Protein AF-0000000077548490 (afdb_homodimer)

Radius of gyration: 19.6 Å; Cα contacts (8 Å, |Δi|>4): 592; chains: 2; bounding box: 37×56×45 Å

Structure (mmCIF, N/CA/C/O backbone):
data_AF-0000000077548490-model_v1
#
loop_
_entity.id
_entity.type
_entity.pdbx_description
1 polymer '(pine wood nematode) hypothetical protein'
#
loop_
_atom_site.group_PDB
_atom_site.id
_atom_site.type_symbol
_atom_site.label_atom_id
_atom_site.label_alt_id
_atom_site.label_comp_id
_atom_site.label_asym_id
_atom_site.label_entity_id
_atom_site.label_seq_id
_atom_site.pdbx_PDB_ins_code
_atom_site.Cartn_x
_atom_site.Cartn_y
_atom_site.Cartn_z
_atom_site.occupancy
_atom_site.B_iso_or_equiv
_atom_site.auth_seq_id
_atom_site.auth_comp_id
_atom_site.auth_asym_id
_atom_site.auth_atom_id
_atom_site.pdbx_PDB_model_num
ATOM 1 N N . MET A 1 1 ? -7.473 25.969 15.422 1 80.06 1 MET A N 1
ATOM 2 C CA . MET A 1 1 ? -7.395 25.641 14 1 80.06 1 MET A CA 1
ATOM 3 C C . MET A 1 1 ? -6.75 24.266 13.805 1 80.06 1 MET A C 1
ATOM 5 O O . MET A 1 1 ? -7.379 23.359 13.266 1 80.06 1 MET A O 1
ATOM 9 N N . ALA A 1 2 ? -5.664 24.078 14.57 1 87.69 2 ALA A N 1
ATOM 10 C CA . ALA A 1 2 ? -5.016 22.766 14.555 1 87.69 2 ALA A CA 1
ATOM 11 C C . ALA A 1 2 ? -5.867 21.719 15.258 1 87.69 2 ALA A C 1
ATOM 13 O O . ALA A 1 2 ? -5.789 20.531 14.938 1 87.69 2 ALA A O 1
ATOM 14 N N . GLN A 1 3 ? -6.797 22.203 16.047 1 90.25 3 GLN A N 1
ATOM 15 C CA . GLN A 1 3 ? -7.59 21.297 16.859 1 90.25 3 GLN A CA 1
ATOM 16 C C . GLN A 1 3 ? -8.594 20.516 16.016 1 90.25 3 GLN A C 1
ATOM 18 O O . GLN A 1 3 ? -9.047 19.438 16.391 1 90.25 3 GLN A O 1
ATOM 23 N N . GLN A 1 4 ? -8.992 21.125 14.883 1 92.44 4 GLN A N 1
ATOM 24 C CA . GLN A 1 4 ? -9.945 20.453 14.008 1 92.44 4 GLN A CA 1
ATOM 25 C C . GLN A 1 4 ? -9.367 19.156 13.469 1 92.44 4 GLN A C 1
ATOM 27 O O . GLN A 1 4 ? -10.109 18.281 13.023 1 92.44 4 GLN A O 1
ATOM 32 N N . PHE A 1 5 ? -8.102 19.047 13.516 1 94.5 5 PHE A N 1
ATOM 33 C CA . PHE A 1 5 ? -7.441 17.859 13.008 1 94.5 5 PHE A CA 1
ATOM 34 C C . PHE A 1 5 ? -7.496 16.734 14.039 1 94.5 5 PHE A C 1
ATOM 36 O O . PHE A 1 5 ? -7.336 15.555 13.688 1 94.5 5 PHE A O 1
ATOM 43 N N . VAL A 1 6 ? -7.598 17.062 15.312 1 94.75 6 VAL A N 1
ATOM 44 C CA . VAL A 1 6 ? -7.43 16.109 16.406 1 94.75 6 VAL A CA 1
ATOM 45 C C . VAL A 1 6 ? -8.539 15.062 16.359 1 94.75 6 VAL A C 1
ATOM 47 O O . VAL A 1 6 ? -9.711 15.398 16.203 1 94.75 6 VAL A O 1
ATOM 50 N N . GLY A 1 7 ? -8.156 13.812 16.484 1 93.69 7 GLY A N 1
ATOM 51 C CA . GLY A 1 7 ? -9.102 12.703 16.516 1 93.69 7 GLY A CA 1
ATOM 52 C C . GLY A 1 7 ? -8.68 11.539 15.648 1 93.69 7 GLY A C 1
ATOM 53 O O . GLY A 1 7 ? -7.516 11.43 15.258 1 93.69 7 GLY A O 1
ATOM 54 N N . LYS A 1 8 ? -9.656 10.648 15.523 1 93.38 8 LYS A N 1
ATOM 55 C CA . LYS A 1 8 ? -9.445 9.469 14.688 1 93.38 8 LYS A CA 1
ATOM 56 C C . LYS A 1 8 ? -10.188 9.594 13.359 1 93.38 8 LYS A C 1
ATOM 58 O O . LYS A 1 8 ? -11.32 10.078 13.32 1 93.38 8 LYS A O 1
ATOM 63 N N . TRP A 1 9 ? -9.461 9.242 12.305 1 92.69 9 TRP A N 1
ATOM 64 C CA . TRP A 1 9 ? -9.977 9.398 10.945 1 92.69 9 TRP A CA 1
ATOM 65 C C . TRP A 1 9 ? -9.898 8.078 10.18 1 92.69 9 TRP A C 1
ATOM 67 O O . TRP A 1 9 ? -8.867 7.414 10.188 1 92.69 9 TRP A O 1
ATOM 77 N N . ASN A 1 10 ? -11.008 7.652 9.555 1 85.81 10 ASN A N 1
ATOM 78 C CA . ASN A 1 10 ? -11.055 6.473 8.695 1 85.81 10 ASN A CA 1
ATOM 79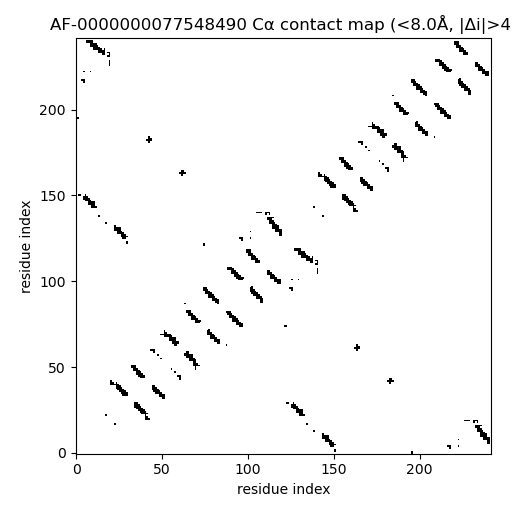 C C . ASN A 1 10 ? -10.945 6.848 7.219 1 85.81 10 ASN A C 1
ATOM 81 O O . ASN A 1 10 ? -11.625 7.762 6.754 1 85.81 10 ASN A O 1
ATOM 85 N N . LEU A 1 11 ? -10.078 6.168 6.551 1 85.06 11 LEU A N 1
ATOM 86 C CA . LEU A 1 11 ? -9.969 6.387 5.113 1 85.06 11 LEU A CA 1
ATOM 87 C C . LEU A 1 11 ? -11.25 5.961 4.395 1 85.06 11 LEU A C 1
ATOM 89 O O . LEU A 1 11 ? -11.727 4.844 4.59 1 85.06 11 LEU A O 1
ATOM 93 N N . ILE A 1 12 ? -11.773 6.848 3.578 1 82.19 12 ILE A N 1
ATOM 94 C CA . ILE A 1 12 ? -13.023 6.488 2.916 1 82.19 12 ILE A CA 1
ATOM 95 C C . ILE A 1 12 ? -12.859 6.59 1.402 1 82.19 12 ILE A C 1
ATOM 97 O O . ILE A 1 12 ? -13.648 6.031 0.644 1 82.19 12 ILE A O 1
ATOM 101 N N . GLU A 1 13 ? -11.914 7.352 0.973 1 80.25 13 GLU A N 1
ATOM 102 C CA . GLU A 1 13 ? -11.648 7.492 -0.455 1 80.25 13 GLU A CA 1
ATOM 103 C C . GLU A 1 13 ? -10.148 7.629 -0.726 1 80.25 13 GLU A C 1
ATOM 105 O O . GLU A 1 13 ? -9.43 8.258 0.049 1 80.25 13 GLU A O 1
ATOM 110 N N . SER A 1 14 ? -9.688 7.004 -1.79 1 80.19 14 SER A N 1
ATOM 111 C CA . SER A 1 14 ? -8.305 7.102 -2.254 1 80.19 14 SER A CA 1
ATOM 112 C C . SER A 1 14 ? -8.234 7.199 -3.773 1 80.19 14 SER A C 1
ATOM 114 O O . SER A 1 14 ? -8.766 6.336 -4.48 1 80.19 14 SER A O 1
ATOM 116 N N . ASP A 1 15 ? -7.684 8.391 -4.211 1 78.31 15 ASP A N 1
ATOM 117 C CA . ASP A 1 15 ? -7.578 8.633 -5.648 1 78.31 15 ASP A CA 1
ATOM 118 C C . ASP A 1 15 ? -6.121 8.633 -6.102 1 78.31 15 ASP A C 1
ATOM 120 O O . ASP A 1 15 ? -5.297 9.367 -5.559 1 78.31 15 ASP A O 1
ATOM 124 N N . ASN A 1 16 ? -5.762 7.773 -7.125 1 76.5 16 ASN A N 1
ATOM 125 C CA . ASN A 1 16 ? -4.48 7.723 -7.816 1 76.5 16 ASN A CA 1
ATOM 126 C C . ASN A 1 16 ? -3.346 7.34 -6.871 1 76.5 16 ASN A C 1
ATOM 128 O O . ASN A 1 16 ? -2.188 7.68 -7.113 1 76.5 16 ASN A O 1
ATOM 132 N N . PHE A 1 17 ? -3.686 6.73 -5.762 1 76.12 17 PHE A N 1
ATOM 133 C CA . PHE A 1 17 ? -2.688 6.387 -4.758 1 76.12 17 PHE A CA 1
ATOM 134 C C . PHE A 1 17 ? -1.76 5.289 -5.266 1 76.12 17 PHE A C 1
ATOM 136 O O . PHE A 1 17 ? -0.557 5.316 -5 1 76.12 17 PHE A O 1
ATOM 143 N N . ASP A 1 18 ? -2.326 4.438 -5.992 1 72.88 18 ASP A N 1
ATOM 144 C CA . ASP A 1 18 ? -1.512 3.357 -6.535 1 72.88 18 ASP A CA 1
ATOM 145 C C . ASP A 1 18 ? -0.404 3.904 -7.434 1 72.88 18 ASP A C 1
ATOM 147 O O . ASP A 1 18 ? 0.738 3.445 -7.367 1 72.88 18 ASP A O 1
ATOM 151 N N . ALA A 1 19 ? -0.8 4.855 -8.289 1 70.69 19 ALA A N 1
ATOM 152 C CA . ALA A 1 19 ? 0.203 5.469 -9.156 1 70.69 19 ALA A CA 1
ATOM 153 C C . ALA A 1 19 ? 1.262 6.203 -8.336 1 70.69 19 ALA A C 1
ATOM 155 O O . ALA A 1 1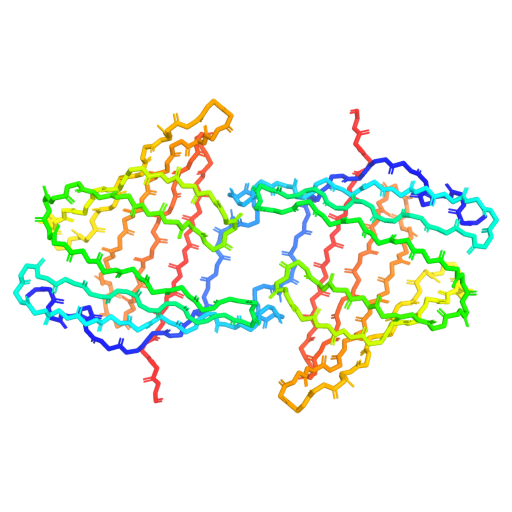9 ? 2.447 6.172 -8.672 1 70.69 19 ALA A O 1
ATOM 156 N N . TYR A 1 20 ? 0.757 6.855 -7.309 1 71.88 20 TYR A N 1
ATOM 157 C CA . TYR A 1 20 ? 1.659 7.574 -6.414 1 71.88 20 TYR A CA 1
ATOM 158 C C . TYR A 1 20 ? 2.66 6.621 -5.773 1 71.88 20 TYR A C 1
ATOM 160 O O . TYR A 1 20 ? 3.836 6.957 -5.617 1 71.88 20 TYR A O 1
ATOM 168 N N . MET A 1 21 ? 2.145 5.516 -5.27 1 68.31 21 MET A N 1
ATOM 169 C CA . MET A 1 21 ? 3.027 4.523 -4.66 1 68.31 21 MET A CA 1
ATOM 170 C C . MET A 1 21 ? 3.83 3.783 -5.723 1 68.31 21 MET A C 1
ATOM 172 O O . MET A 1 21 ? 4.629 2.902 -5.402 1 68.31 21 MET A O 1
ATOM 176 N N . LYS A 1 22 ? 3.924 4.43 -6.977 1 60.22 22 LYS A N 1
ATOM 177 C CA . LYS A 1 22 ? 4.539 3.875 -8.18 1 60.22 22 LYS A CA 1
ATOM 178 C C . LYS A 1 22 ? 4.09 2.436 -8.414 1 60.22 22 LYS A C 1
ATOM 180 O O . LYS A 1 22 ? 3.816 1.702 -7.461 1 60.22 22 LYS A O 1
ATOM 185 N N . GLN A 1 23 ? 3.754 2.256 -9.641 1 58.97 23 GLN A N 1
ATOM 186 C CA . GLN A 1 23 ? 3.223 1.032 -10.234 1 58.97 23 GLN A CA 1
ATOM 187 C C . GLN A 1 23 ? 4.07 -0.177 -9.852 1 58.97 23 GLN A C 1
ATOM 189 O O . GLN A 1 23 ? 5.27 -0.215 -10.141 1 58.97 23 GLN A O 1
ATOM 194 N N . PRO A 1 24 ? 3.42 -0.978 -9 1 70.75 24 PRO A N 1
ATOM 195 C CA . PRO A 1 24 ? 4.199 -2.184 -8.711 1 70.75 24 PRO A CA 1
ATOM 196 C C . PRO A 1 24 ? 4.598 -2.943 -9.977 1 70.75 24 PRO A C 1
ATOM 198 O O . PRO A 1 24 ? 3.854 -2.947 -10.961 1 70.75 24 PRO A O 1
ATOM 201 N N . LEU A 1 25 ? 5.949 -3.125 -10.109 1 80.75 25 LEU A N 1
ATOM 202 C CA . LEU A 1 25 ? 6.406 -4.082 -11.109 1 80.75 25 LEU A CA 1
ATOM 203 C C . LEU A 1 25 ? 6.371 -5.504 -10.555 1 80.75 25 LEU A C 1
ATOM 205 O O . LEU A 1 25 ? 6.832 -5.75 -9.438 1 80.75 25 LEU A O 1
ATOM 209 N N . LEU A 1 26 ? 5.57 -6.418 -11.32 1 88.44 26 LEU A N 1
ATOM 210 C CA . LEU A 1 26 ? 5.531 -7.836 -10.969 1 88.44 26 LEU A CA 1
ATOM 211 C C . LEU A 1 26 ? 6.277 -8.672 -12.008 1 88.44 26 LEU A C 1
ATOM 213 O O . LEU A 1 26 ? 5.977 -8.594 -13.203 1 88.44 26 LEU A O 1
ATOM 217 N N . GLU A 1 27 ? 7.301 -9.289 -11.555 1 92.56 27 GLU A N 1
ATOM 218 C CA . GLU A 1 27 ? 8.016 -10.219 -12.422 1 92.56 27 GLU A CA 1
ATOM 219 C C . GLU A 1 27 ? 7.73 -11.664 -12.039 1 92.56 27 GLU A C 1
ATOM 221 O O . GLU A 1 27 ? 7.836 -12.039 -10.867 1 92.56 27 GLU A O 1
ATOM 226 N N . ILE A 1 28 ? 7.379 -12.5 -13.023 1 94.94 28 ILE A N 1
ATOM 227 C CA . ILE A 1 28 ? 7.043 -13.898 -12.789 1 94.94 28 ILE A CA 1
ATOM 228 C C . ILE A 1 28 ? 7.969 -14.797 -13.609 1 94.94 28 ILE A C 1
ATOM 230 O O . ILE A 1 28 ? 8.188 -14.555 -14.797 1 94.94 28 ILE A O 1
ATOM 234 N N . SER A 1 29 ? 8.516 -15.711 -12.938 1 95.56 29 SER A N 1
ATOM 235 C CA . SER A 1 29 ? 9.266 -16.766 -13.617 1 95.56 29 SER A CA 1
ATOM 236 C C . SER A 1 29 ? 8.766 -18.141 -13.195 1 95.56 29 SER A C 1
ATOM 238 O O . SER A 1 29 ? 8.383 -18.359 -12.047 1 95.56 29 SER A O 1
ATOM 240 N N . VAL A 1 30 ? 8.852 -19.125 -14.195 1 94.56 30 VAL A N 1
ATOM 241 C CA . VAL A 1 30 ? 8.344 -20.469 -13.977 1 94.56 30 VAL A CA 1
ATOM 242 C C . VAL A 1 30 ? 9.352 -21.5 -14.477 1 94.56 30 VAL A C 1
ATOM 244 O O . VAL A 1 30 ? 9.828 -21.406 -15.609 1 94.56 30 VAL A O 1
ATOM 247 N N . GLU A 1 31 ? 9.703 -22.25 -13.594 1 93.94 31 GLU A N 1
ATOM 248 C CA . GLU A 1 31 ? 10.484 -23.453 -13.922 1 93.94 31 GLU A CA 1
ATOM 249 C C . GLU A 1 31 ? 9.789 -24.719 -13.422 1 93.94 31 GLU A C 1
ATOM 251 O O . GLU A 1 31 ? 10.07 -25.188 -12.32 1 93.94 31 GLU A O 1
ATOM 256 N N . GLY A 1 32 ? 9.016 -25.281 -14.391 1 91.62 32 GLY A N 1
ATOM 257 C CA . GLY A 1 32 ? 8.211 -26.422 -13.961 1 91.62 32 GLY A CA 1
ATOM 258 C C . GLY A 1 32 ? 7.238 -26.078 -12.844 1 91.62 32 GLY A C 1
ATOM 259 O O . GLY A 1 32 ? 6.402 -25.188 -13 1 91.62 32 GLY A O 1
ATOM 260 N N . ASP A 1 33 ? 7.41 -26.766 -11.703 1 93.69 33 ASP A N 1
ATOM 261 C CA . ASP A 1 33 ? 6.527 -26.516 -10.562 1 93.69 33 ASP A CA 1
ATOM 262 C C . ASP A 1 33 ? 7.117 -25.453 -9.633 1 93.69 33 ASP A C 1
ATOM 264 O O . ASP A 1 33 ? 6.512 -25.109 -8.617 1 93.69 33 ASP A O 1
ATOM 268 N N . HIS A 1 34 ? 8.219 -25.016 -10.039 1 95.56 34 HIS A N 1
ATOM 269 C CA . HIS A 1 34 ? 8.867 -23.984 -9.234 1 95.56 34 HIS A CA 1
ATOM 270 C C . HIS A 1 34 ? 8.625 -22.594 -9.82 1 95.56 34 HIS A C 1
ATOM 272 O O . HIS A 1 34 ? 8.875 -22.359 -11.008 1 95.56 34 HIS A O 1
ATOM 278 N N . TRP A 1 35 ? 8.023 -21.766 -8.977 1 96.31 35 TRP A N 1
ATOM 279 C CA . TRP A 1 35 ? 7.652 -20.422 -9.414 1 96.31 35 TRP A CA 1
ATOM 280 C C . TRP A 1 35 ? 8.375 -19.359 -8.586 1 96.31 35 TRP A C 1
ATOM 282 O O . TRP A 1 35 ? 8.766 -19.609 -7.445 1 96.31 35 TRP A O 1
ATOM 292 N N . LYS A 1 36 ? 8.57 -18.188 -9.227 1 94.69 36 LYS A N 1
ATOM 293 C CA . LYS A 1 36 ? 9.062 -16.984 -8.547 1 94.69 36 LYS A CA 1
ATOM 294 C C . LYS A 1 36 ? 8.203 -15.773 -8.883 1 94.69 36 LYS A C 1
ATOM 296 O O . LYS A 1 36 ? 7.957 -15.492 -10.055 1 94.69 36 LYS A O 1
ATOM 301 N N . LEU A 1 37 ? 7.676 -15.188 -7.859 1 92.31 37 LEU A N 1
ATOM 302 C CA . LEU A 1 37 ? 6.996 -13.898 -7.977 1 92.31 37 LEU A CA 1
ATOM 303 C C . LEU A 1 37 ? 7.816 -12.789 -7.332 1 92.31 37 LEU A C 1
ATOM 305 O O . LEU A 1 37 ? 8.062 -12.812 -6.125 1 92.31 37 LEU A O 1
ATOM 309 N N . HIS A 1 38 ? 8.234 -11.859 -8.188 1 89.75 38 HIS A N 1
ATOM 310 C CA . HIS A 1 38 ? 9.031 -10.742 -7.703 1 89.75 38 HIS A CA 1
ATOM 311 C C . HIS A 1 38 ? 8.281 -9.422 -7.875 1 89.75 38 HIS A C 1
ATOM 313 O O . HIS A 1 38 ? 8.141 -8.922 -8.992 1 89.75 38 HIS A O 1
ATOM 319 N N . SER A 1 39 ? 7.734 -8.898 -6.719 1 81.88 39 SER A N 1
ATOM 320 C CA . SER A 1 39 ? 7.031 -7.621 -6.754 1 81.88 39 SER A CA 1
ATOM 321 C C . SER A 1 39 ? 7.93 -6.48 -6.289 1 81.88 39 SER A C 1
ATOM 323 O O . SER A 1 39 ? 8.625 -6.602 -5.277 1 81.88 39 SER A O 1
ATOM 325 N N . GLN A 1 40 ? 8.055 -5.598 -7.117 1 74 40 GLN A N 1
ATOM 326 C CA . GLN A 1 40 ? 8.844 -4.414 -6.785 1 74 40 GLN A CA 1
ATOM 327 C C . GLN A 1 40 ? 7.953 -3.18 -6.66 1 74 40 GLN A C 1
ATOM 329 O O . GLN A 1 40 ? 7.164 -2.883 -7.559 1 74 40 GLN A O 1
ATOM 334 N N . SER A 1 41 ? 7.941 -2.693 -5.461 1 65.06 41 SER A N 1
ATOM 335 C CA . SER A 1 41 ? 7.242 -1.432 -5.242 1 65.06 41 SER A CA 1
ATOM 336 C C . SER A 1 41 ? 8.18 -0.371 -4.672 1 65.06 41 SER A C 1
ATOM 338 O O . SER A 1 41 ? 9.359 -0.635 -4.449 1 65.06 41 SER A O 1
ATOM 340 N N . THR A 1 42 ? 7.75 0.891 -4.77 1 57.66 42 THR A N 1
ATOM 341 C CA . THR A 1 42 ? 8.516 1.976 -4.168 1 57.66 42 THR A CA 1
ATOM 342 C C . THR A 1 42 ? 8.867 1.647 -2.719 1 57.66 42 THR A C 1
ATOM 344 O O . THR A 1 42 ? 9.93 2.033 -2.23 1 57.66 42 THR A O 1
ATOM 347 N N . PHE A 1 43 ? 8.148 0.844 -2.133 1 54.47 43 PHE A N 1
ATOM 348 C CA . PHE A 1 43 ? 8.305 0.674 -0.693 1 54.47 43 PHE A CA 1
ATOM 349 C C . PHE A 1 43 ? 9.109 -0.586 -0.385 1 54.47 43 PHE A C 1
ATOM 351 O O . PHE A 1 43 ? 9.867 -0.623 0.583 1 54.47 43 PHE A O 1
ATOM 358 N N . LYS A 1 44 ? 8.734 -1.628 -1.11 1 57.81 44 LYS A N 1
ATOM 359 C CA . LYS A 1 44 ? 9.406 -2.875 -0.749 1 57.81 44 LYS A CA 1
ATOM 360 C C . LYS A 1 44 ? 9.461 -3.832 -1.937 1 57.81 44 LYS A C 1
ATOM 362 O O . LYS A 1 44 ? 8.5 -3.945 -2.697 1 57.81 44 LYS A O 1
ATOM 367 N N . ASN A 1 45 ? 10.664 -4.422 -1.991 1 70.06 45 ASN A N 1
ATOM 368 C CA . ASN A 1 45 ? 10.789 -5.555 -2.906 1 70.06 45 ASN A CA 1
ATOM 369 C C . ASN A 1 45 ? 10.438 -6.871 -2.219 1 70.06 45 ASN A C 1
ATOM 371 O O . ASN A 1 45 ? 10.93 -7.152 -1.124 1 70.06 45 ASN A O 1
ATOM 375 N N . VAL A 1 46 ? 9.422 -7.582 -2.783 1 73.69 46 VAL A N 1
ATOM 376 C CA . VAL A 1 46 ? 9.055 -8.867 -2.197 1 73.69 46 VAL A CA 1
ATOM 377 C C . VAL A 1 46 ? 9.281 -9.984 -3.215 1 73.69 46 VAL A C 1
ATOM 379 O O . VAL A 1 46 ? 8.805 -9.906 -4.348 1 73.69 46 VAL A O 1
ATOM 382 N N . LEU A 1 47 ? 10.195 -10.883 -2.811 1 86.62 47 LEU A N 1
ATOM 383 C CA . LEU A 1 47 ? 10.398 -12.094 -3.604 1 86.62 47 LEU A CA 1
ATOM 384 C C . LEU A 1 47 ? 9.727 -13.289 -2.947 1 86.62 47 LEU A C 1
ATOM 386 O O . LEU A 1 47 ? 10 -13.609 -1.787 1 86.62 47 LEU A O 1
ATOM 390 N N . THR A 1 48 ? 8.719 -13.906 -3.684 1 90.06 48 THR A N 1
ATOM 391 C CA . THR A 1 48 ? 8.078 -15.141 -3.232 1 90.06 48 THR A CA 1
ATOM 392 C C . THR A 1 48 ? 8.43 -16.297 -4.156 1 90.06 48 THR A C 1
ATOM 394 O O . THR A 1 48 ? 8.117 -16.266 -5.348 1 90.06 48 THR A O 1
ATOM 397 N N . GLU A 1 49 ? 9.133 -17.188 -3.566 1 93.19 49 GLU A N 1
ATOM 398 C CA . GLU A 1 49 ? 9.461 -18.406 -4.289 1 93.19 49 GLU A CA 1
ATOM 399 C C . GLU A 1 49 ? 8.734 -19.609 -3.701 1 93.19 49 GLU A C 1
ATOM 401 O O . GLU A 1 49 ? 8.656 -19.766 -2.48 1 93.19 49 GLU A O 1
ATOM 406 N N . PHE A 1 50 ? 8.242 -20.484 -4.648 1 95.5 50 PHE A N 1
ATOM 407 C CA . PHE A 1 50 ? 7.457 -21.594 -4.137 1 95.5 50 PHE A CA 1
ATOM 408 C C . PHE A 1 50 ? 7.352 -22.719 -5.172 1 95.5 50 PHE A C 1
ATOM 410 O O . PHE A 1 50 ? 7.637 -22.5 -6.352 1 95.5 50 PHE A O 1
ATOM 417 N N . ASP A 1 51 ? 6.988 -23.844 -4.633 1 96.19 51 ASP A N 1
ATOM 418 C CA . ASP A 1 51 ? 6.582 -24.969 -5.465 1 96.19 51 ASP A CA 1
ATOM 419 C C . ASP A 1 51 ? 5.07 -25.188 -5.398 1 96.19 51 ASP A C 1
ATOM 421 O O . ASP A 1 51 ? 4.477 -25.141 -4.32 1 96.19 51 ASP A O 1
ATOM 425 N N . LEU A 1 52 ? 4.57 -25.422 -6.594 1 96.38 52 LEU A N 1
ATOM 426 C CA . LEU A 1 52 ? 3.127 -25.641 -6.625 1 96.38 52 LEU A CA 1
ATOM 427 C C . LEU A 1 52 ? 2.738 -26.797 -5.707 1 96.38 52 LEU A C 1
ATOM 429 O O . LEU A 1 52 ? 3.404 -27.828 -5.688 1 96.38 52 LEU A O 1
ATOM 433 N N . GLY A 1 53 ? 1.735 -26.547 -4.926 1 96.5 53 GLY A N 1
ATOM 434 C CA . GLY A 1 53 ? 1.145 -27.594 -4.109 1 96.5 53 GLY A CA 1
ATOM 435 C C . GLY A 1 53 ? 1.846 -27.781 -2.775 1 96.5 53 GLY A C 1
ATOM 436 O O . GLY A 1 53 ? 1.412 -28.578 -1.946 1 96.5 53 GLY A O 1
ATOM 437 N N . LYS A 1 54 ? 2.914 -27.125 -2.545 1 96.56 54 LYS A N 1
ATOM 438 C CA . LYS A 1 54 ? 3.654 -27.25 -1.294 1 96.56 54 LYS A CA 1
ATOM 439 C C . LYS A 1 54 ? 3.432 -26.047 -0.386 1 96.56 54 LYS A C 1
ATOM 441 O O . LYS A 1 54 ? 3.564 -24.906 -0.822 1 96.56 54 LYS A O 1
ATOM 446 N N . GLU A 1 55 ? 3.107 -26.375 0.76 1 96.5 55 GLU A N 1
ATOM 447 C CA . GLU A 1 55 ? 2.934 -25.297 1.741 1 96.5 55 GLU A CA 1
ATOM 448 C C . GLU A 1 55 ? 4.281 -24.75 2.205 1 96.5 55 GLU A C 1
ATOM 450 O O . GLU A 1 55 ? 5.246 -25.516 2.346 1 96.5 55 GLU A O 1
ATOM 455 N N . PHE A 1 56 ? 4.371 -23.453 2.512 1 94.56 56 PHE A N 1
ATOM 456 C CA . PHE A 1 56 ? 5.582 -22.828 3.025 1 94.56 56 PHE A CA 1
ATOM 457 C C . PHE A 1 56 ? 5.242 -21.594 3.852 1 94.56 56 PHE A C 1
ATOM 459 O O . PHE A 1 56 ? 4.125 -21.078 3.783 1 94.56 56 PHE A O 1
ATOM 466 N N . GLU A 1 57 ? 6.188 -21.156 4.582 1 91.5 57 GLU A N 1
ATOM 467 C CA . GLU A 1 57 ? 6.023 -19.938 5.355 1 91.5 57 GLU A CA 1
ATOM 468 C C . GLU A 1 57 ? 6.434 -18.703 4.543 1 91.5 57 GLU A C 1
ATOM 470 O O . GLU A 1 57 ? 7.508 -18.688 3.938 1 91.5 57 GLU A O 1
ATOM 475 N N . GLU A 1 58 ? 5.484 -17.781 4.441 1 88.81 58 GLU A N 1
ATOM 476 C CA . GLU A 1 58 ? 5.707 -16.562 3.68 1 88.81 58 GLU A CA 1
ATOM 477 C C . GLU A 1 58 ? 5.691 -15.336 4.59 1 88.81 58 GLU A C 1
ATOM 479 O O . GLU A 1 58 ? 4.875 -15.25 5.508 1 88.81 58 GLU A O 1
ATOM 484 N N . THR A 1 59 ? 6.637 -14.523 4.34 1 80.25 59 THR A N 1
ATOM 485 C CA . THR A 1 59 ? 6.602 -13.219 4.988 1 80.25 59 THR A CA 1
ATOM 486 C C . THR A 1 59 ? 6.125 -12.141 4.016 1 80.25 59 THR A C 1
ATOM 488 O O . THR A 1 59 ? 6.715 -11.953 2.949 1 80.25 59 THR A O 1
ATOM 491 N N . THR A 1 60 ? 4.977 -11.555 4.328 1 73.38 60 THR A N 1
ATOM 492 C CA . THR A 1 60 ? 4.414 -10.531 3.459 1 73.38 60 THR A CA 1
ATOM 493 C C . THR A 1 60 ? 5.199 -9.227 3.58 1 73.38 60 THR A C 1
ATOM 495 O O . THR A 1 60 ? 6.027 -9.078 4.48 1 73.38 60 THR A O 1
ATOM 498 N N . ALA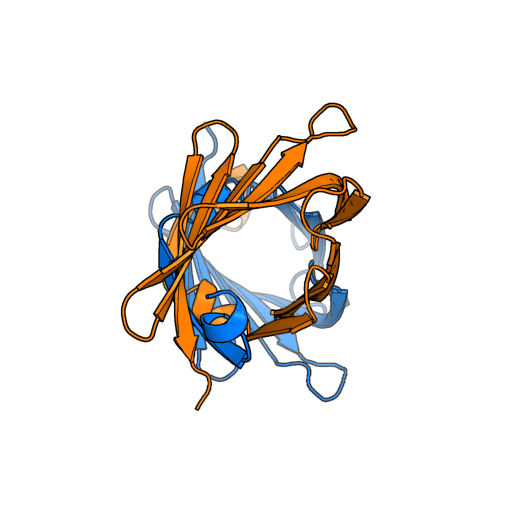 A 1 61 ? 5.012 -8.352 2.592 1 65.81 61 ALA A N 1
ATOM 499 C CA . ALA A 1 61 ? 5.711 -7.074 2.539 1 65.81 61 ALA A CA 1
ATOM 500 C C . ALA A 1 61 ? 5.465 -6.262 3.807 1 65.81 61 ALA A C 1
ATOM 502 O O . ALA A 1 61 ? 6.316 -5.477 4.227 1 65.81 61 ALA A O 1
ATOM 503 N N . ASP A 1 62 ? 4.312 -6.488 4.434 1 61.94 62 ASP A N 1
ATOM 504 C CA . ASP A 1 62 ? 3.949 -5.727 5.625 1 61.94 62 ASP A CA 1
ATOM 505 C C . ASP A 1 62 ? 4.359 -6.465 6.898 1 61.94 62 ASP A C 1
ATOM 507 O O . ASP A 1 62 ? 3.963 -6.082 8 1 61.94 62 ASP A O 1
ATOM 511 N N . GLY A 1 63 ? 5.16 -7.535 6.773 1 67 63 GLY A N 1
ATOM 512 C CA . GLY A 1 63 ? 5.832 -8.164 7.902 1 67 63 GLY A CA 1
ATOM 513 C C . GLY A 1 63 ? 5.051 -9.32 8.492 1 67 63 GLY A C 1
ATOM 514 O O . GLY A 1 63 ? 5.504 -9.969 9.438 1 67 63 GLY A O 1
ATOM 515 N N . ARG A 1 64 ? 3.932 -9.695 7.988 1 71.69 64 ARG A N 1
ATOM 516 C CA . ARG A 1 64 ? 3.189 -10.844 8.484 1 71.69 64 ARG A CA 1
ATOM 517 C C . ARG A 1 64 ? 3.83 -12.148 8.023 1 71.69 64 ARG A C 1
ATOM 519 O O . ARG A 1 64 ? 4.371 -12.227 6.918 1 71.69 64 ARG A O 1
ATOM 526 N N . VAL A 1 65 ? 3.832 -13.047 8.953 1 82.44 65 VAL A N 1
ATOM 527 C CA . VAL A 1 65 ? 4.281 -14.398 8.625 1 82.44 65 VAL A CA 1
ATOM 528 C C . VAL A 1 65 ? 3.076 -15.328 8.523 1 82.44 65 VAL A C 1
ATOM 530 O O . VAL A 1 65 ? 2.322 -15.492 9.484 1 82.44 65 VAL A O 1
ATOM 533 N N . LEU A 1 66 ? 2.887 -15.938 7.352 1 88.19 66 LEU A N 1
ATOM 534 C CA . LEU A 1 66 ? 1.741 -16.797 7.066 1 88.19 66 LEU A CA 1
ATOM 535 C C . LEU A 1 66 ? 2.186 -18.094 6.402 1 88.19 66 LEU A C 1
ATOM 537 O O . LEU A 1 66 ? 3.328 -18.203 5.953 1 88.19 66 LEU A O 1
ATOM 541 N N . LYS A 1 67 ? 1.265 -19.062 6.484 1 93.44 67 LYS A N 1
ATOM 542 C CA . LYS A 1 67 ? 1.438 -20.266 5.676 1 93.44 67 LYS A CA 1
ATOM 543 C C . LYS A 1 67 ? 0.721 -20.141 4.336 1 93.44 67 LYS A C 1
ATOM 545 O O . LYS A 1 67 ? -0.474 -19.828 4.293 1 93.44 67 LYS A O 1
ATOM 550 N N . SER A 1 68 ? 1.467 -20.344 3.297 1 94.75 68 SER A N 1
ATOM 551 C CA . SER A 1 68 ? 0.897 -20.125 1.969 1 94.75 68 SER A CA 1
ATOM 552 C C . SER A 1 68 ? 1.024 -21.391 1.111 1 94.75 68 SER A C 1
ATOM 554 O O . SER A 1 68 ? 1.966 -22.172 1.278 1 94.75 68 SER A O 1
ATOM 556 N N . THR A 1 69 ? 0.063 -21.672 0.327 1 97.19 69 THR A N 1
ATOM 557 C CA . THR A 1 69 ? 0.099 -22.703 -0.707 1 97.19 69 THR A CA 1
ATOM 558 C C . THR A 1 69 ? -0.354 -22.141 -2.049 1 97.19 69 THR A C 1
ATOM 560 O O . THR A 1 69 ? -1.327 -21.391 -2.115 1 97.19 69 THR A O 1
ATOM 563 N N . PHE A 1 70 ? 0.406 -22.5 -3.084 1 96.56 70 PHE A N 1
ATOM 564 C CA . PHE A 1 70 ? 0.033 -22.141 -4.445 1 96.56 70 PHE A CA 1
ATOM 565 C C . PHE A 1 70 ? -0.4 -23.359 -5.234 1 96.56 70 PHE A C 1
ATOM 567 O O . PHE A 1 70 ? 0.251 -24.406 -5.168 1 96.56 70 PHE A O 1
ATOM 574 N N . THR A 1 71 ? -1.404 -23.234 -5.898 1 97.06 71 THR A N 1
ATOM 575 C CA . THR A 1 71 ? -1.841 -24.266 -6.844 1 97.06 71 THR A CA 1
ATOM 576 C C . THR A 1 71 ? -2.164 -23.656 -8.203 1 97.06 71 THR A C 1
ATOM 578 O O . THR A 1 71 ? -2.418 -22.453 -8.297 1 97.06 71 THR A O 1
ATOM 581 N N . PHE A 1 72 ? -2.021 -24.375 -9.258 1 95.44 72 PHE A N 1
ATOM 582 C CA . PHE A 1 72 ? -2.385 -23.969 -10.609 1 95.44 72 PHE A CA 1
ATOM 583 C C . PHE A 1 72 ? -3.529 -24.828 -11.141 1 95.44 72 PHE A C 1
ATOM 585 O O . PHE A 1 72 ? -3.361 -26.016 -11.375 1 95.44 72 PHE A O 1
ATOM 592 N N . GLU A 1 73 ? -4.68 -24.172 -11.18 1 93.81 73 GLU A N 1
ATOM 593 C CA . GLU A 1 73 ? -5.902 -24.859 -11.578 1 93.81 73 GLU A CA 1
ATOM 594 C C . GLU A 1 73 ? -6.676 -24.062 -12.617 1 93.81 73 GLU A C 1
ATOM 596 O O . GLU A 1 73 ? -6.914 -22.859 -12.438 1 93.81 73 GLU A O 1
ATOM 601 N N . ASP A 1 74 ? -7.047 -24.75 -1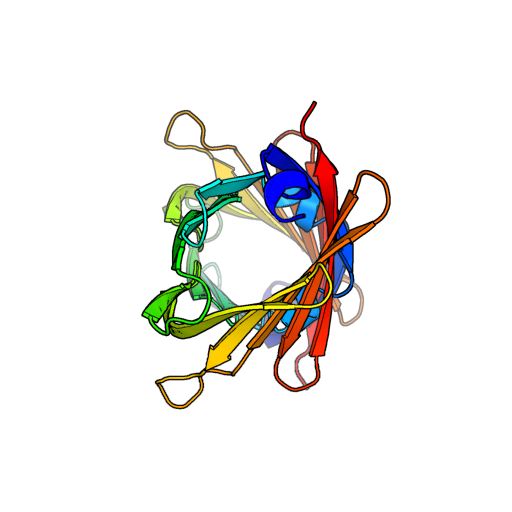3.734 1 94.06 74 ASP A N 1
ATOM 602 C CA . ASP A 1 74 ? -7.883 -24.156 -14.773 1 94.06 74 ASP A CA 1
ATOM 603 C C . ASP A 1 74 ? -7.281 -22.844 -15.281 1 94.06 74 ASP A C 1
ATOM 605 O O . ASP A 1 74 ? -7.988 -21.844 -15.422 1 94.06 74 ASP A O 1
ATOM 609 N N . GLY A 1 75 ? -5.988 -22.844 -15.406 1 93.88 75 GLY A N 1
ATOM 610 C CA . GLY A 1 75 ? -5.297 -21.703 -15.969 1 93.88 75 GLY A CA 1
ATOM 611 C C . GLY A 1 75 ? -5.102 -20.562 -14.977 1 93.88 75 GLY A C 1
ATOM 612 O O . GLY A 1 75 ? -4.75 -19.453 -15.359 1 93.88 75 GLY A O 1
ATOM 613 N N . LYS A 1 76 ? -5.363 -20.891 -13.766 1 96.69 76 LYS A N 1
ATOM 614 C CA . LYS A 1 76 ? -5.25 -19.859 -12.75 1 96.69 76 LYS A CA 1
ATOM 615 C C . LYS A 1 76 ? -4.258 -20.25 -11.664 1 96.69 76 LYS A C 1
ATOM 617 O O . LYS A 1 76 ? -4.223 -21.422 -11.242 1 96.69 76 LYS A O 1
ATOM 622 N N . LEU A 1 77 ? -3.398 -19.344 -11.32 1 97.06 77 LEU A N 1
ATOM 623 C CA . LEU A 1 77 ? -2.551 -19.516 -10.148 1 97.06 77 LEU A CA 1
ATOM 624 C C . LEU A 1 77 ? -3.283 -19.078 -8.883 1 97.06 77 LEU A C 1
ATOM 626 O O . LEU A 1 77 ? -3.631 -17.906 -8.734 1 97.06 77 LEU A O 1
ATOM 630 N N . ILE A 1 78 ? -3.549 -20.047 -7.988 1 97.62 78 ILE A N 1
ATOM 631 C CA . ILE A 1 78 ? -4.312 -19.781 -6.777 1 97.62 78 ILE A CA 1
ATOM 632 C C . ILE A 1 78 ? -3.387 -19.844 -5.562 1 97.62 78 ILE A C 1
ATOM 634 O O . ILE A 1 78 ? -2.633 -20.797 -5.395 1 97.62 78 ILE A O 1
ATOM 638 N N . GLN A 1 79 ? -3.42 -18.812 -4.836 1 96.44 79 GLN A N 1
ATOM 639 C CA . GLN A 1 79 ? -2.672 -18.75 -3.584 1 96.44 79 GLN A CA 1
ATOM 640 C C . GLN A 1 79 ? -3.611 -18.688 -2.383 1 96.44 79 GLN A C 1
ATOM 642 O O . GLN A 1 79 ? -4.527 -17.875 -2.342 1 96.44 79 GLN A O 1
ATOM 647 N N . VAL A 1 80 ? -3.447 -19.562 -1.468 1 95.44 80 VAL A N 1
ATOM 648 C CA . VAL A 1 80 ? -4.172 -19.531 -0.202 1 95.44 80 VAL A CA 1
ATOM 649 C C . VAL A 1 80 ? -3.197 -19.281 0.947 1 95.44 80 VAL A C 1
ATOM 651 O O . VAL A 1 80 ? -2.219 -20.016 1.108 1 95.44 80 VAL A O 1
ATOM 654 N N . GLN A 1 81 ? -3.449 -18.141 1.604 1 93.06 81 GLN A N 1
ATOM 655 C CA . GLN A 1 81 ? -2.66 -17.781 2.775 1 93.06 81 GLN A CA 1
ATOM 656 C C . GLN A 1 81 ? -3.449 -18 4.062 1 93.06 81 GLN A C 1
ATOM 658 O O . GLN A 1 81 ? -4.547 -17.469 4.223 1 93.06 81 GLN A O 1
ATOM 663 N N . LYS A 1 82 ? -2.852 -18.734 4.926 1 92.12 82 LYS A N 1
ATOM 664 C CA . LYS A 1 82 ? -3.504 -19.031 6.195 1 92.12 82 LYS A CA 1
ATOM 665 C C . LYS A 1 82 ? -2.758 -18.375 7.359 1 92.12 82 LYS A C 1
ATOM 667 O O . LYS A 1 82 ? -1.532 -18.469 7.445 1 92.12 82 LYS A O 1
ATOM 672 N N . LYS A 1 83 ? -3.494 -17.766 8.141 1 86.25 83 LYS A N 1
ATOM 673 C CA . LYS A 1 83 ? -2.912 -17.094 9.297 1 86.25 83 LYS A CA 1
ATOM 674 C C . LYS A 1 83 ? -2.27 -18.094 10.25 1 86.25 83 LYS A C 1
ATOM 676 O O . LYS A 1 83 ? -2.766 -19.219 10.414 1 86.25 83 LYS A O 1
ATOM 681 N N . ILE A 1 84 ? -1.161 -17.656 10.812 1 83.62 84 ILE A N 1
ATOM 682 C CA . ILE A 1 84 ? -0.488 -18.438 11.844 1 83.62 84 ILE A CA 1
ATOM 683 C C . ILE A 1 84 ? -0.78 -17.844 13.219 1 83.62 84 ILE A C 1
ATOM 685 O O . ILE A 1 84 ? -0.932 -18.562 14.203 1 83.62 84 ILE A O 1
ATOM 689 N N . LYS A 1 85 ? -0.831 -16.484 13.266 1 80.06 85 LYS A N 1
ATOM 690 C CA . LYS A 1 85 ? -1.066 -15.781 14.523 1 80.06 85 LYS A CA 1
ATOM 691 C C . LYS A 1 85 ? -2.49 -15.234 14.586 1 80.06 85 LYS A C 1
ATOM 693 O O . LYS A 1 85 ? -3.059 -14.836 13.57 1 80.06 85 LYS A O 1
ATOM 698 N N . ASP A 1 86 ? -2.873 -15.125 15.875 1 76.62 86 ASP A N 1
ATOM 699 C CA . ASP A 1 86 ? -4.184 -14.516 16.094 1 76.62 86 ASP A CA 1
ATOM 700 C C . ASP A 1 86 ? -4.203 -13.062 15.625 1 76.62 86 ASP A C 1
ATOM 702 O O . ASP A 1 86 ? -3.227 -12.336 15.82 1 76.62 86 ASP A O 1
ATOM 706 N N . GLY A 1 87 ? -5.227 -12.703 14.961 1 71.94 87 GLY A N 1
ATOM 707 C CA . GLY A 1 87 ? -5.34 -11.328 14.492 1 71.94 87 GLY A CA 1
ATOM 708 C C . GLY A 1 87 ? -5.047 -11.18 13.016 1 71.94 87 GLY A C 1
ATOM 709 O O . GLY A 1 87 ? -5.496 -10.227 12.375 1 71.94 87 GLY A O 1
ATOM 710 N N . ASP A 1 88 ? -4.074 -12.156 12.617 1 74.88 88 ASP A N 1
ATOM 711 C CA . ASP A 1 88 ? -3.863 -12.141 11.172 1 74.88 88 ASP A CA 1
ATOM 712 C C . ASP A 1 88 ? -5.086 -12.68 10.438 1 74.88 88 ASP A C 1
ATOM 714 O O . ASP A 1 88 ? -6 -13.234 11.055 1 74.88 88 ASP A O 1
ATOM 718 N N . LYS A 1 89 ? -5.191 -12.375 9.18 1 79.5 89 LYS A N 1
ATOM 719 C CA . LYS A 1 89 ? -6.34 -12.812 8.391 1 79.5 89 LYS A CA 1
ATOM 720 C C . LYS A 1 89 ? -5.906 -13.703 7.23 1 79.5 89 LYS A C 1
ATOM 722 O O . LYS A 1 89 ? -4.844 -13.484 6.641 1 79.5 89 LYS A O 1
ATOM 727 N N . ASP A 1 90 ? -6.746 -14.594 6.977 1 87.38 90 ASP A N 1
ATOM 728 C CA . ASP A 1 90 ? -6.539 -15.414 5.785 1 87.38 90 ASP A CA 1
ATOM 729 C C . ASP A 1 90 ? -6.766 -14.602 4.512 1 87.38 90 ASP A C 1
ATOM 731 O O . ASP A 1 90 ? -7.559 -13.664 4.504 1 87.38 90 ASP A O 1
ATOM 735 N N . SER A 1 91 ? -6.012 -14.922 3.543 1 90 91 SER A N 1
ATOM 736 C CA . SER A 1 91 ? -6.203 -14.266 2.252 1 90 91 SER A CA 1
ATOM 737 C C . SER A 1 91 ? -6.195 -15.281 1.113 1 90 91 SER A C 1
ATOM 739 O O . SER A 1 91 ? -5.668 -16.391 1.261 1 90 91 SER A O 1
ATOM 741 N N . ARG A 1 92 ? -6.867 -14.961 0.116 1 94.12 92 ARG A N 1
ATOM 742 C CA . ARG A 1 92 ? -6.875 -15.734 -1.121 1 94.12 92 ARG A CA 1
ATOM 743 C C . ARG A 1 92 ? -6.57 -14.844 -2.324 1 94.12 92 ARG A C 1
ATOM 745 O O . ARG A 1 92 ? -7.141 -13.758 -2.461 1 94.12 92 ARG A O 1
ATOM 752 N N . PHE A 1 93 ? -5.652 -15.32 -3.158 1 94.75 93 PHE A N 1
ATOM 753 C CA . PHE A 1 93 ? -5.297 -14.625 -4.391 1 94.75 93 PHE A CA 1
ATOM 754 C C . PHE A 1 93 ? -5.516 -15.523 -5.602 1 94.75 93 PHE A C 1
ATOM 756 O O . PHE A 1 93 ? -5.199 -16.719 -5.562 1 94.75 93 PHE A O 1
ATOM 763 N N . VAL A 1 94 ? -6.082 -15.016 -6.582 1 97.06 94 VAL A N 1
ATOM 764 C CA . VAL A 1 94 ? -6.223 -15.703 -7.859 1 97.06 94 VAL A CA 1
ATOM 765 C C . VAL A 1 94 ? -5.602 -14.859 -8.977 1 97.06 94 VAL A C 1
ATOM 767 O O . VAL A 1 94 ? -5.996 -13.711 -9.18 1 97.06 94 VAL A O 1
ATOM 770 N N . ARG A 1 95 ? -4.664 -15.391 -9.672 1 96.69 95 ARG A N 1
ATOM 771 C CA . ARG A 1 95 ? -4.016 -14.719 -10.797 1 96.69 95 ARG A CA 1
ATOM 772 C C . ARG A 1 95 ? -4.305 -15.445 -12.102 1 96.69 95 ARG A C 1
ATOM 774 O O . ARG A 1 95 ? -4.227 -16.672 -12.172 1 96.69 95 ARG A O 1
ATOM 781 N N . TYR A 1 96 ? -4.637 -14.742 -13.07 1 97.38 96 TYR A N 1
ATOM 782 C CA . TYR A 1 96 ? -4.902 -15.359 -14.367 1 97.38 96 TYR A CA 1
ATOM 783 C C . TYR A 1 96 ? -4.691 -14.359 -15.492 1 97.38 96 TYR A C 1
ATOM 785 O O . TYR A 1 96 ? -4.664 -13.148 -15.266 1 97.38 96 TYR A O 1
ATOM 793 N N . ILE A 1 97 ? -4.523 -14.93 -16.734 1 96.25 97 ILE A N 1
ATOM 794 C CA . ILE A 1 97 ? -4.309 -14.109 -17.922 1 96.25 97 ILE A CA 1
ATOM 795 C C . ILE A 1 97 ? -5.625 -13.945 -18.688 1 96.25 97 ILE A C 1
ATOM 797 O O . ILE A 1 97 ? -6.332 -14.93 -18.922 1 96.25 97 ILE A O 1
ATOM 801 N N . GLU A 1 98 ? -6.008 -12.828 -18.938 1 94.38 98 GLU A N 1
ATOM 802 C CA . GLU A 1 98 ? -7.121 -12.477 -19.812 1 94.38 98 GLU A CA 1
ATOM 803 C C . GLU A 1 98 ? -6.664 -11.562 -20.938 1 94.38 98 GLU A C 1
ATOM 805 O O . GLU A 1 98 ? -6.406 -10.375 -20.719 1 94.38 98 GLU A O 1
ATOM 810 N N . GLY A 1 99 ? -6.66 -12.148 -22.203 1 91.62 99 GLY A N 1
ATOM 811 C CA . GLY A 1 99 ? -6.031 -11.398 -23.281 1 91.62 99 GLY A CA 1
ATOM 812 C C . GLY A 1 99 ? -4.559 -11.141 -23.047 1 91.62 99 GLY A C 1
ATOM 813 O O . GLY A 1 99 ? -3.775 -12.07 -22.875 1 91.62 99 GLY A O 1
ATOM 814 N N . ASP A 1 100 ? -4.125 -9.883 -23 1 92.5 100 ASP A N 1
ATOM 815 C CA . ASP A 1 100 ? -2.721 -9.531 -22.797 1 92.5 100 ASP A CA 1
ATOM 816 C C . ASP A 1 100 ? -2.488 -8.953 -21.406 1 92.5 100 ASP A C 1
ATOM 818 O O . ASP A 1 100 ? -1.484 -8.281 -21.172 1 92.5 100 ASP A O 1
ATOM 822 N N . LYS A 1 101 ? -3.434 -9.273 -20.578 1 95.62 101 LYS A N 1
ATOM 823 C CA . LYS A 1 101 ? -3.34 -8.695 -19.25 1 95.62 101 LYS A CA 1
ATOM 824 C C . LYS A 1 101 ? -3.24 -9.789 -18.188 1 95.62 101 LYS A C 1
ATOM 826 O O . LYS A 1 101 ? -3.783 -10.883 -18.359 1 95.62 101 LYS A O 1
ATOM 831 N N . LEU A 1 102 ? -2.518 -9.477 -17.172 1 96.12 102 LEU A N 1
ATOM 832 C CA . LEU A 1 102 ? -2.525 -10.281 -15.953 1 96.12 102 LEU A CA 1
ATOM 833 C C . LEU A 1 102 ? -3.512 -9.719 -14.938 1 96.12 102 LEU A C 1
ATOM 835 O O . LEU A 1 102 ? -3.441 -8.531 -14.586 1 96.12 102 LEU A O 1
ATOM 839 N N . ILE A 1 103 ? -4.461 -10.555 -14.523 1 96.5 103 ILE A N 1
ATOM 840 C CA . ILE A 1 103 ? -5.453 -10.156 -13.531 1 96.5 103 ILE A CA 1
ATOM 841 C C . ILE A 1 103 ? -5.145 -10.828 -12.195 1 96.5 103 ILE A C 1
ATOM 843 O O . ILE A 1 103 ? -4.809 -12.016 -12.148 1 96.5 103 ILE A O 1
ATOM 847 N N . MET A 1 104 ? -5.234 -10.047 -11.125 1 94.81 104 MET A N 1
ATOM 848 C CA . MET A 1 104 ? -5.105 -10.586 -9.773 1 94.81 104 MET A CA 1
ATOM 849 C C . MET A 1 104 ? -6.316 -10.203 -8.922 1 94.81 104 MET A C 1
ATOM 851 O O . MET A 1 104 ? -6.602 -9.023 -8.734 1 94.81 104 MET A O 1
ATOM 855 N N . GLU A 1 105 ? -7.008 -11.25 -8.477 1 95.44 105 GLU A N 1
ATOM 856 C CA . GLU A 1 105 ? -8.109 -11.039 -7.539 1 95.44 105 GLU A CA 1
ATOM 857 C C . GLU A 1 105 ? -7.707 -11.445 -6.121 1 95.44 105 GLU A C 1
ATOM 859 O O . GLU A 1 105 ? -7.105 -12.5 -5.918 1 95.44 105 GLU A O 1
ATOM 864 N N . MET A 1 106 ? -8.031 -10.555 -5.168 1 92.19 106 MET A N 1
ATOM 865 C CA . MET A 1 106 ? -7.688 -10.773 -3.768 1 92.19 106 MET A CA 1
ATOM 866 C C . MET A 1 106 ? -8.938 -10.766 -2.891 1 92.19 106 MET A C 1
ATOM 868 O O . MET A 1 106 ? -9.883 -10.031 -3.164 1 92.19 106 MET A O 1
ATOM 872 N N . GLU A 1 107 ? -8.906 -11.586 -1.918 1 91.31 107 GLU A N 1
ATOM 873 C CA . GLU A 1 107 ? -10.016 -11.617 -0.975 1 91.31 107 GLU A CA 1
ATOM 874 C C . GLU A 1 107 ? -9.539 -11.922 0.44 1 91.31 107 GLU A C 1
ATOM 876 O O . GLU A 1 107 ? -8.711 -12.82 0.64 1 91.31 107 GLU A O 1
ATOM 881 N N . SER A 1 108 ? -9.953 -11.125 1.354 1 85.75 108 SER A N 1
ATOM 882 C CA . SER A 1 108 ? -9.719 -11.352 2.777 1 85.75 108 SER A CA 1
ATOM 883 C C . SER A 1 108 ? -10.883 -10.836 3.619 1 85.75 108 SER A C 1
ATOM 885 O O . SER A 1 108 ? -11.312 -9.688 3.455 1 85.75 108 SER A O 1
ATOM 887 N N . GLU A 1 109 ? -11.422 -11.688 4.516 1 84.25 109 GLU A N 1
ATOM 888 C CA . GLU A 1 109 ? -12.508 -11.328 5.422 1 84.25 109 GLU A CA 1
ATOM 889 C C . GLU A 1 109 ? -13.672 -10.688 4.664 1 84.25 109 GLU A C 1
ATOM 891 O O . GLU A 1 109 ? -14.219 -9.672 5.102 1 84.25 109 GLU A O 1
ATOM 896 N N . GLY A 1 110 ? -13.969 -11.164 3.523 1 86.69 110 GLY A N 1
ATOM 897 C CA . GLY A 1 110 ? -15.125 -10.727 2.752 1 86.69 110 GLY A CA 1
ATOM 898 C C . GLY A 1 110 ? -14.828 -9.523 1.876 1 86.69 110 GLY A C 1
ATOM 899 O O . GLY A 1 110 ? -15.664 -9.109 1.069 1 86.69 110 GLY A O 1
ATOM 900 N N . VAL A 1 111 ? -13.711 -8.938 2.021 1 82.62 111 VAL A N 1
ATOM 901 C CA . VAL A 1 111 ? -13.336 -7.797 1.197 1 82.62 111 VAL A CA 1
ATOM 902 C C . VAL A 1 111 ? -12.586 -8.273 -0.046 1 82.62 111 VAL A C 1
ATOM 904 O O . VAL A 1 111 ? -11.656 -9.078 0.054 1 82.62 111 VAL A O 1
ATOM 907 N N . LYS A 1 112 ? -13.031 -7.84 -1.137 1 90.44 112 LYS A N 1
ATOM 908 C CA . LYS A 1 112 ? -12.414 -8.25 -2.396 1 90.44 112 LYS A CA 1
ATOM 909 C C . LYS A 1 112 ? -11.75 -7.066 -3.094 1 90.44 112 LYS A C 1
ATOM 911 O O . LYS A 1 112 ? -12.203 -5.93 -2.967 1 90.44 112 LYS A O 1
ATOM 916 N N . ALA A 1 113 ? -10.711 -7.336 -3.748 1 86.38 113 ALA A N 1
ATOM 917 C CA . ALA A 1 113 ? -10.016 -6.34 -4.559 1 86.38 113 ALA A CA 1
ATOM 918 C C . ALA A 1 113 ? -9.492 -6.949 -5.852 1 86.38 113 ALA A C 1
ATOM 920 O O . ALA A 1 113 ? -9.414 -8.172 -5.98 1 86.38 113 ALA A O 1
ATOM 921 N N . LYS A 1 114 ? -9.258 -6.176 -6.828 1 91.19 114 LYS A N 1
ATOM 922 C CA . LYS A 1 114 ? -8.789 -6.637 -8.133 1 91.19 114 LYS A CA 1
ATOM 923 C C . LYS A 1 114 ? -7.707 -5.715 -8.688 1 91.19 114 LYS A C 1
ATOM 925 O O . LYS A 1 114 ? -7.84 -4.488 -8.625 1 91.19 114 LYS A O 1
ATOM 930 N N . ARG A 1 115 ? -6.645 -6.234 -9.117 1 87.38 115 ARG A N 1
ATOM 931 C CA . ARG A 1 115 ? -5.578 -5.512 -9.805 1 87.38 115 ARG A CA 1
ATOM 932 C C . ARG A 1 115 ? -5.371 -6.047 -11.211 1 87.38 115 ARG A C 1
ATOM 934 O O . ARG A 1 115 ? -5.469 -7.254 -11.445 1 87.38 115 ARG A O 1
ATOM 941 N N . VAL A 1 116 ? -5.125 -5.176 -12.188 1 91.69 116 VAL A N 1
ATOM 942 C CA . VAL A 1 116 ? -4.887 -5.523 -13.578 1 91.69 116 VAL A CA 1
ATOM 943 C C . VAL A 1 116 ? -3.5 -5.039 -14.008 1 91.69 116 VAL A C 1
ATOM 945 O O . VAL A 1 116 ? -3.127 -3.896 -13.734 1 91.69 116 VAL A O 1
ATOM 948 N N . TYR A 1 117 ? -2.775 -5.906 -14.617 1 92.25 117 TYR A N 1
ATOM 949 C CA . TYR A 1 117 ? -1.424 -5.609 -15.078 1 92.25 117 TYR A CA 1
ATOM 950 C C . TYR A 1 117 ? -1.316 -5.762 -16.594 1 92.25 117 TYR A C 1
ATOM 952 O O . TYR A 1 117 ? -2.061 -6.535 -17.203 1 92.25 117 TYR A O 1
ATOM 960 N N . GLU A 1 118 ? -0.45 -5.016 -17.125 1 93.31 118 GLU A N 1
ATOM 961 C CA . GLU A 1 118 ? -0.07 -5.195 -18.531 1 93.31 118 GLU A CA 1
ATOM 962 C C . GLU A 1 118 ? 1.415 -5.523 -18.656 1 93.31 118 GLU A C 1
ATOM 964 O O . GLU A 1 118 ? 2.211 -5.176 -17.781 1 93.31 118 GLU A O 1
ATOM 969 N N . ARG A 1 119 ? 1.704 -6.273 -19.703 1 93.12 119 ARG A N 1
ATOM 970 C CA . ARG A 1 119 ? 3.1 -6.641 -19.922 1 93.12 119 ARG A CA 1
ATOM 971 C C . ARG A 1 119 ? 3.99 -5.406 -19.984 1 93.12 119 ARG A C 1
ATOM 973 O O . ARG A 1 119 ? 3.619 -4.395 -20.578 1 93.12 119 ARG A O 1
ATOM 980 N N . ALA A 1 120 ? 5.078 -5.496 -19.219 1 86.44 120 ALA A N 1
ATOM 981 C CA . ALA A 1 120 ? 6.027 -4.387 -19.219 1 86.44 120 ALA A CA 1
ATOM 982 C C . ALA A 1 120 ? 6.738 -4.273 -20.578 1 86.44 120 ALA A C 1
ATOM 984 O O . ALA A 1 120 ? 7.078 -5.285 -21.188 1 86.44 120 ALA A O 1
ATOM 985 N N . GLN A 1 121 ? 6.492 -3.145 -21.312 1 70 121 GLN A N 1
ATOM 986 C CA . GLN A 1 121 ? 7.148 -2.941 -22.594 1 70 121 GLN A CA 1
ATOM 987 C C . GLN A 1 121 ? 8.656 -2.812 -22.422 1 70 121 GLN A C 1
ATOM 989 O O . GLN A 1 121 ? 9.141 -2.383 -21.375 1 70 121 GLN A O 1
ATOM 994 N N . MET B 1 1 ? 0.981 -23.344 -20.312 1 79.69 1 MET B N 1
ATOM 995 C CA . MET B 1 1 ? -0.108 -22.594 -19.672 1 79.69 1 MET B CA 1
ATOM 996 C C . MET B 1 1 ? 0.424 -21.672 -18.594 1 79.69 1 MET B C 1
ATOM 998 O O . MET B 1 1 ? 0.244 -20.453 -18.672 1 79.69 1 MET B O 1
ATOM 1002 N N . ALA B 1 2 ? 1.36 -22.25 -17.828 1 87.62 2 ALA B N 1
ATOM 1003 C CA . ALA B 1 2 ? 2.025 -21.438 -16.812 1 87.62 2 ALA B CA 1
ATOM 1004 C C . ALA B 1 2 ? 2.969 -20.422 -17.453 1 87.62 2 ALA B C 1
ATOM 1006 O O . ALA B 1 2 ? 3.236 -19.359 -16.891 1 87.62 2 ALA B O 1
ATOM 1007 N N . GLN B 1 3 ? 3.305 -20.672 -18.703 1 90.44 3 GLN B N 1
ATOM 1008 C CA . GLN B 1 3 ? 4.297 -19.844 -19.375 1 90.44 3 GLN B CA 1
ATOM 1009 C C . GLN B 1 3 ? 3.719 -18.484 -19.734 1 90.44 3 GLN B C 1
ATOM 1011 O O . GLN B 1 3 ? 4.465 -17.516 -19.906 1 90.44 3 GLN B O 1
ATOM 1016 N N . GLN B 1 4 ? 2.395 -18.438 -19.906 1 92.5 4 GLN B N 1
ATOM 1017 C CA . GLN B 1 4 ? 1.758 -17.156 -20.234 1 92.5 4 GLN B CA 1
ATOM 1018 C C . GLN B 1 4 ? 1.953 -16.141 -19.109 1 92.5 4 GLN B C 1
ATOM 1020 O O . GLN B 1 4 ? 1.824 -14.938 -19.344 1 92.5 4 GLN B O 1
ATOM 1025 N N . PHE B 1 5 ? 2.242 -16.641 -17.984 1 94.56 5 PHE B N 1
ATOM 1026 C CA . PHE B 1 5 ? 2.434 -15.758 -16.828 1 94.56 5 PHE B CA 1
ATOM 1027 C C . PHE B 1 5 ? 3.828 -15.141 -16.844 1 94.56 5 PHE B C 1
ATOM 1029 O O . PHE B 1 5 ? 4.066 -14.117 -16.203 1 94.56 5 PHE B O 1
ATOM 1036 N N . VAL B 1 6 ? 4.793 -15.789 -17.453 1 94.81 6 VAL B N 1
ATOM 1037 C CA . VAL B 1 6 ? 6.207 -15.438 -17.359 1 94.81 6 VAL B CA 1
ATOM 1038 C C . VAL B 1 6 ? 6.445 -14.062 -17.969 1 94.81 6 VAL B C 1
ATOM 1040 O O . VAL B 1 6 ? 5.965 -13.781 -19.078 1 94.81 6 VAL B O 1
ATOM 1043 N N . GLY B 1 7 ? 7.195 -13.242 -17.266 1 93.81 7 GLY B N 1
ATOM 1044 C CA . GLY B 1 7 ? 7.551 -11.914 -17.75 1 93.81 7 GLY B CA 1
ATOM 1045 C C . GLY B 1 7 ? 7.359 -10.828 -16.703 1 93.81 7 GLY B C 1
ATOM 1046 O O . GLY B 1 7 ? 7.246 -11.117 -15.516 1 93.81 7 GLY B O 1
ATOM 1047 N N . LYS B 1 8 ? 7.5 -9.617 -17.234 1 93.38 8 LYS B N 1
ATOM 1048 C CA . LYS B 1 8 ? 7.312 -8.445 -16.375 1 93.38 8 LYS B CA 1
ATOM 1049 C C . LYS B 1 8 ? 5.965 -7.781 -16.641 1 93.38 8 LYS B C 1
ATOM 1051 O O . LYS B 1 8 ? 5.535 -7.672 -17.797 1 93.38 8 LYS B O 1
ATOM 1056 N N . TRP B 1 9 ? 5.309 -7.453 -15.547 1 92.81 9 TRP B N 1
ATOM 1057 C CA . TRP B 1 9 ? 3.959 -6.898 -15.609 1 92.81 9 TRP B CA 1
ATOM 1058 C C . TRP B 1 9 ? 3.877 -5.574 -14.852 1 92.81 9 TRP B C 1
ATOM 1060 O O . TRP B 1 9 ? 4.344 -5.473 -13.719 1 92.81 9 TRP B O 1
ATOM 1070 N N . ASN B 1 10 ? 3.328 -4.527 -15.492 1 85.88 10 ASN B N 1
ATOM 1071 C CA . ASN B 1 10 ? 3.09 -3.234 -14.859 1 85.88 10 ASN B CA 1
ATOM 1072 C C . ASN B 1 10 ? 1.642 -3.096 -14.398 1 85.88 10 ASN B C 1
ATOM 1074 O O . ASN B 1 10 ? 0.714 -3.402 -15.148 1 85.88 10 ASN B O 1
ATOM 1078 N N . LEU B 1 11 ? 1.5 -2.678 -13.188 1 85.19 11 LEU B N 1
ATOM 1079 C CA . LEU B 1 11 ? 0.153 -2.426 -12.688 1 85.19 11 LEU B CA 1
ATOM 1080 C C . LEU B 1 11 ? -0.501 -1.272 -13.438 1 85.19 11 LEU B C 1
ATOM 1082 O O . LEU B 1 11 ? 0.085 -0.195 -13.562 1 85.19 11 LEU B O 1
ATOM 1086 N N . ILE B 1 12 ? -1.702 -1.509 -13.93 1 82.31 12 ILE B N 1
ATOM 1087 C CA . ILE B 1 12 ? -2.334 -0.441 -14.695 1 82.31 12 ILE B CA 1
ATOM 1088 C C . ILE B 1 12 ? -3.688 -0.094 -14.078 1 82.31 12 ILE B C 1
ATOM 1090 O O . ILE B 1 12 ? -4.238 0.978 -14.336 1 82.31 12 ILE B O 1
ATOM 1094 N N . GLU B 1 13 ? -4.254 -0.995 -13.352 1 80.75 13 GLU B N 1
ATOM 1095 C CA . GLU B 1 13 ? -5.531 -0.748 -12.688 1 80.75 13 GLU B CA 1
ATOM 1096 C C . GLU B 1 13 ? -5.578 -1.423 -11.32 1 80.75 13 GLU B C 1
ATOM 1098 O O . GLU B 1 13 ? -5.066 -2.531 -11.148 1 80.75 13 GLU B O 1
ATOM 1103 N N . SER B 1 14 ? -6.152 -0.751 -10.352 1 80.5 14 SER B N 1
ATOM 1104 C CA . SER B 1 14 ? -6.371 -1.281 -9.008 1 80.5 14 SER B CA 1
ATOM 1105 C C . SER B 1 14 ? -7.742 -0.883 -8.477 1 80.5 14 SER B C 1
ATOM 1107 O O . SER B 1 14 ? -8.07 0.303 -8.422 1 80.5 14 SER B O 1
ATOM 1109 N N . ASP B 1 15 ? -8.57 -1.974 -8.227 1 78.88 15 ASP B N 1
ATOM 1110 C CA . ASP B 1 15 ? -9.93 -1.74 -7.738 1 78.88 15 ASP B CA 1
ATOM 1111 C C . ASP B 1 15 ? -10.086 -2.225 -6.301 1 78.88 15 ASP B C 1
ATOM 1113 O O . ASP B 1 15 ? -9.805 -3.387 -5.996 1 78.88 15 ASP B O 1
ATOM 1117 N N . ASN B 1 16 ? -10.531 -1.319 -5.359 1 76.94 16 ASN B N 1
ATOM 1118 C CA . ASN B 1 16 ? -10.906 -1.609 -3.98 1 76.94 16 ASN B CA 1
ATOM 1119 C C . ASN B 1 16 ? -9.719 -2.115 -3.17 1 76.94 16 ASN B C 1
ATOM 1121 O O . ASN B 1 16 ? -9.891 -2.816 -2.172 1 76.94 16 ASN B O 1
ATOM 1125 N N . PHE B 1 17 ? -8.539 -1.841 -3.629 1 76 17 PHE B N 1
ATOM 1126 C CA . PHE B 1 17 ? -7.34 -2.332 -2.965 1 76 17 PHE B CA 1
ATOM 1127 C C . PHE B 1 17 ? -7.148 -1.653 -1.614 1 76 17 PHE B C 1
ATOM 1129 O O . PHE B 1 17 ? -6.727 -2.291 -0.647 1 76 17 PHE B O 1
ATOM 1136 N N . ASP B 1 18 ? -7.508 -0.458 -1.614 1 72.62 18 ASP B N 1
ATOM 1137 C CA . ASP B 1 18 ? -7.375 0.273 -0.358 1 72.62 18 ASP B CA 1
ATOM 1138 C C . ASP B 1 18 ? -8.219 -0.365 0.741 1 72.62 18 ASP B C 1
ATOM 1140 O O . ASP B 1 18 ? -7.766 -0.508 1.878 1 72.62 18 ASP B O 1
ATOM 1144 N N . ALA B 1 19 ? -9.469 -0.689 0.373 1 70.5 19 ALA B N 1
ATOM 1145 C CA . ALA B 1 19 ? -10.336 -1.347 1.348 1 70.5 19 ALA B CA 1
ATOM 1146 C C . ALA B 1 19 ? -9.758 -2.693 1.772 1 70.5 19 ALA B C 1
ATOM 1148 O O . ALA B 1 19 ? -9.844 -3.072 2.943 1 70.5 19 ALA B O 1
ATOM 1149 N N . TYR B 1 20 ? -9.227 -3.383 0.763 1 72.69 20 TYR B N 1
ATOM 1150 C CA . TYR B 1 20 ? -8.602 -4.672 1.031 1 72.69 20 TYR B CA 1
ATOM 1151 C C . TYR B 1 20 ? -7.445 -4.523 2.012 1 72.69 20 TYR B C 1
ATOM 1153 O O . TYR B 1 20 ? -7.258 -5.363 2.893 1 72.69 20 TYR B O 1
ATOM 1161 N N . MET B 1 21 ? -6.594 -3.564 1.779 1 68.31 21 MET B N 1
ATOM 1162 C CA . MET B 1 21 ? -5.469 -3.316 2.676 1 68.31 21 MET B CA 1
ATOM 1163 C C . MET B 1 21 ? -5.938 -2.664 3.973 1 68.31 21 MET B C 1
ATOM 1165 O O . MET B 1 21 ? -5.133 -2.408 4.871 1 68.31 21 MET B O 1
ATOM 1169 N N . LYS B 1 22 ? -7.285 -2.875 4.281 1 60.47 22 LYS B N 1
ATOM 1170 C CA . LYS B 1 22 ? -7.973 -2.268 5.418 1 60.47 22 LYS B CA 1
ATOM 1171 C C . LYS B 1 22 ? -7.621 -0.79 5.547 1 60.47 22 LYS B C 1
ATOM 1173 O O . LYS B 1 22 ? -6.508 -0.379 5.203 1 60.47 22 LYS B O 1
ATOM 1178 N N . GLN B 1 23 ? -8.695 -0.057 5.641 1 58.34 23 GLN B N 1
ATOM 1179 C CA . GLN B 1 23 ? -8.75 1.395 5.773 1 58.34 23 GLN B CA 1
ATOM 1180 C C . GLN B 1 23 ? -7.777 1.888 6.84 1 58.34 23 GLN B C 1
ATOM 1182 O O . GLN B 1 23 ? -7.852 1.47 7.996 1 58.34 23 GLN B O 1
ATOM 1187 N N . PRO B 1 24 ? -6.746 2.598 6.301 1 70.31 24 PRO B N 1
ATOM 1188 C CA . PRO B 1 24 ? -5.855 3.139 7.332 1 70.31 24 PRO B CA 1
ATOM 1189 C C . PRO B 1 24 ? -6.594 3.992 8.359 1 70.31 24 PRO B C 1
ATOM 1191 O O . PRO B 1 24 ? -7.582 4.648 8.031 1 70.31 24 PRO B O 1
ATOM 1194 N N . LEU B 1 25 ? -6.441 3.58 9.633 1 80.5 25 LEU B N 1
ATOM 1195 C CA . LEU B 1 25 ? -6.832 4.5 10.695 1 80.5 25 LEU B CA 1
ATOM 1196 C C . LEU B 1 25 ? -5.727 5.516 10.969 1 80.5 25 LEU B C 1
ATOM 1198 O O . LEU B 1 25 ? -4.559 5.148 11.102 1 80.5 25 LEU B O 1
ATOM 1202 N N . LEU B 1 26 ? -6.125 6.879 10.805 1 88.5 26 LEU B N 1
ATOM 1203 C CA . LEU B 1 26 ? -5.207 7.957 11.141 1 88.5 26 LEU B CA 1
ATOM 1204 C C . LEU B 1 26 ? -5.637 8.664 12.422 1 88.5 26 LEU B C 1
ATOM 1206 O O . LEU B 1 26 ? -6.77 9.141 12.523 1 88.5 26 LEU B O 1
ATOM 1210 N N . GLU B 1 27 ? -4.809 8.578 13.367 1 92.62 27 GLU B N 1
ATOM 1211 C CA . GLU B 1 27 ? -5.051 9.312 14.594 1 92.62 27 GLU B CA 1
ATOM 1212 C C . GLU B 1 27 ? -4.129 10.523 14.703 1 92.62 27 GLU B C 1
ATOM 1214 O O . GLU B 1 27 ? -2.914 10.406 14.539 1 92.62 27 GLU B O 1
ATOM 1219 N N . ILE B 1 28 ? -4.688 11.695 15.008 1 95 28 ILE B N 1
ATOM 1220 C CA . ILE B 1 28 ? -3.924 12.93 15.109 1 95 28 ILE B CA 1
ATOM 1221 C C . ILE B 1 28 ? -4.102 13.539 16.5 1 95 28 ILE B C 1
ATOM 1223 O O . ILE B 1 28 ? -5.223 13.625 17 1 95 28 ILE B O 1
ATOM 1227 N N . SER B 1 29 ? -3.027 13.852 17.078 1 95.62 29 SER B N 1
ATOM 1228 C CA . SER B 1 29 ? -3.037 14.625 18.312 1 95.62 29 SER B CA 1
ATOM 1229 C C . SER B 1 29 ? -2.146 15.85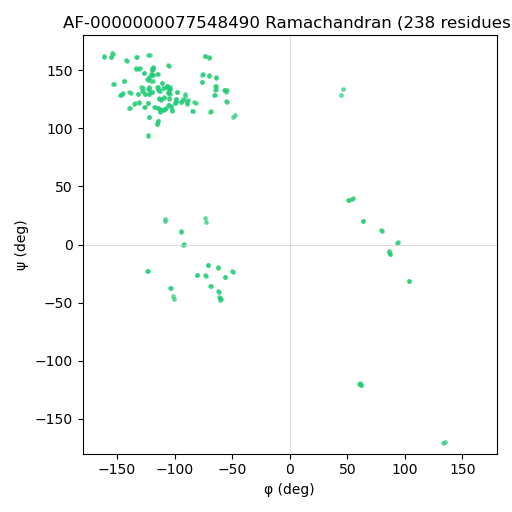2 18.203 1 95.62 29 SER B C 1
ATOM 1231 O O . SER B 1 29 ? -1.098 15.812 17.547 1 95.62 29 SER B O 1
ATOM 1233 N N . VAL B 1 30 ? -2.582 16.953 18.922 1 94.62 30 VAL B N 1
ATOM 1234 C CA . VAL B 1 30 ? -1.881 18.234 18.844 1 94.62 30 VAL B CA 1
ATOM 1235 C C . VAL B 1 30 ? -1.703 18.812 20.25 1 94.62 30 VAL B C 1
ATOM 1237 O O . VAL B 1 30 ? -2.668 18.906 21.016 1 94.62 30 VAL B O 1
ATOM 1240 N N . GLU B 1 31 ? -0.536 19 20.531 1 94 31 GLU B N 1
ATOM 1241 C CA . GLU B 1 31 ? -0.172 19.75 21.734 1 94 31 GLU B CA 1
ATOM 1242 C C . GLU B 1 31 ? 0.708 20.938 21.391 1 94 31 GLU B C 1
ATOM 1244 O O . GLU B 1 31 ? 1.937 20.844 21.422 1 94 31 GLU B O 1
ATOM 1249 N N . GLY B 1 32 ? -0.01 22.078 21.203 1 91.5 32 GLY B N 1
ATOM 1250 C CA . GLY B 1 32 ? 0.732 23.234 20.75 1 91.5 32 GLY B CA 1
ATOM 1251 C C . GLY B 1 32 ? 1.403 23.016 19.406 1 91.5 32 GLY B C 1
ATOM 1252 O O . GLY B 1 32 ? 0.738 22.703 18.406 1 91.5 32 GLY B O 1
ATOM 1253 N N . ASP B 1 33 ? 2.738 23.125 19.406 1 93.56 33 ASP B N 1
ATOM 1254 C CA . ASP B 1 33 ? 3.486 22.938 18.172 1 93.56 33 ASP B CA 1
ATOM 1255 C C . ASP B 1 33 ? 3.941 21.484 18.016 1 93.56 33 ASP B C 1
ATOM 1257 O O . ASP B 1 33 ? 4.594 21.125 17.031 1 93.56 33 ASP B O 1
ATOM 1261 N N . HIS B 1 34 ? 3.572 20.766 18.984 1 95.62 34 HIS B N 1
ATOM 1262 C CA . HIS B 1 34 ? 3.938 19.359 18.938 1 95.62 34 HIS B CA 1
ATOM 1263 C C . HIS B 1 34 ? 2.773 18.5 18.453 1 95.62 34 HIS B C 1
ATOM 1265 O O . HIS B 1 34 ? 1.669 18.578 18.984 1 95.62 34 HIS B O 1
ATOM 1271 N N . TRP B 1 35 ? 3.062 17.797 17.359 1 96.44 35 TRP B N 1
ATOM 1272 C CA . TRP B 1 35 ? 2.029 16.984 16.719 1 96.44 35 TRP B CA 1
ATOM 1273 C C . TRP B 1 35 ? 2.41 15.508 16.719 1 96.44 35 TRP B C 1
ATOM 1275 O O . TRP B 1 35 ? 3.594 15.164 16.781 1 96.44 35 TRP B O 1
ATOM 1285 N N . LYS B 1 36 ? 1.366 14.664 16.719 1 94.75 36 LYS B N 1
ATOM 1286 C CA . LYS B 1 36 ? 1.524 13.227 16.531 1 94.75 36 LYS B CA 1
ATOM 1287 C C . LYS B 1 36 ? 0.554 12.703 15.469 1 94.75 36 LYS B C 1
ATOM 1289 O O . LYS B 1 36 ? -0.649 12.961 15.547 1 94.75 36 LYS B O 1
ATOM 1294 N N . LEU B 1 37 ? 1.105 12.102 14.461 1 92.38 37 LEU B N 1
ATOM 1295 C CA . LEU B 1 37 ? 0.328 11.367 13.469 1 92.38 37 LEU B CA 1
ATOM 1296 C C . LEU B 1 37 ? 0.546 9.867 13.602 1 92.38 37 LEU B C 1
ATOM 1298 O O . LEU B 1 37 ? 1.668 9.375 13.445 1 92.38 37 LEU B O 1
ATOM 1302 N N . HIS B 1 38 ? -0.533 9.188 13.938 1 89.69 38 HIS B N 1
ATOM 1303 C CA . HIS B 1 38 ? -0.465 7.742 14.102 1 89.69 38 HIS B CA 1
ATOM 1304 C C . HIS B 1 38 ? -1.315 7.031 13.055 1 89.69 38 HIS B C 1
ATOM 1306 O O . HIS B 1 38 ? -2.545 7.047 13.133 1 89.69 38 HIS B O 1
ATOM 1312 N N . SER B 1 39 ? -0.623 6.457 12.016 1 82.06 39 SER B N 1
ATOM 1313 C CA . SER B 1 39 ? -1.326 5.715 10.977 1 82.06 39 SER B CA 1
ATOM 1314 C C . SER B 1 39 ? -1.267 4.211 11.234 1 82.06 39 SER B C 1
ATOM 1316 O O . SER B 1 39 ? -0.204 3.674 11.547 1 82.06 39 SER B O 1
ATOM 1318 N N . GLN B 1 40 ? -2.381 3.693 11.305 1 74.06 40 GLN B N 1
ATOM 1319 C CA . GLN B 1 40 ? -2.477 2.248 11.5 1 74.06 40 GLN B CA 1
ATOM 1320 C C . GLN B 1 40 ? -3.055 1.569 10.258 1 74.06 40 GLN B C 1
ATOM 1322 O O . GLN B 1 40 ? -4.109 1.97 9.758 1 74.06 40 GLN B O 1
ATOM 1327 N N . SER B 1 41 ? -2.209 0.75 9.688 1 65.25 41 SER B N 1
ATOM 1328 C CA . SER B 1 41 ? -2.686 -0.062 8.57 1 65.25 41 SER B CA 1
ATOM 1329 C C . SER B 1 41 ? -2.479 -1.548 8.844 1 65.25 41 SER B C 1
ATOM 1331 O O . SER B 1 41 ? -1.969 -1.927 9.898 1 65.25 41 SER B O 1
ATOM 1333 N N . THR B 1 42 ? -3.184 -2.367 8.062 1 57.31 42 THR B N 1
ATOM 1334 C CA . THR B 1 42 ? -2.98 -3.809 8.164 1 57.31 42 THR B CA 1
ATOM 1335 C C . THR B 1 42 ? -1.494 -4.148 8.086 1 57.31 42 THR B C 1
ATOM 1337 O O . THR B 1 42 ? -1.041 -5.105 8.719 1 57.31 42 THR B O 1
ATOM 1340 N N . PHE B 1 43 ? -0.75 -3.359 7.551 1 54.41 43 PHE B N 1
ATOM 1341 C CA . PHE B 1 43 ? 0.63 -3.734 7.266 1 54.41 43 PHE B CA 1
ATOM 1342 C C . PHE B 1 43 ? 1.576 -3.164 8.312 1 54.41 43 PHE B C 1
ATOM 1344 O O . PHE B 1 43 ? 2.547 -3.816 8.703 1 54.41 43 PHE B O 1
ATOM 1351 N N . LYS B 1 44 ? 1.354 -1.875 8.578 1 58.38 44 LYS B N 1
ATOM 1352 C CA . LYS B 1 44 ? 2.318 -1.265 9.484 1 58.38 44 LYS B CA 1
ATOM 1353 C C . LYS B 1 44 ? 1.689 -0.107 10.258 1 58.38 44 LYS B C 1
ATOM 1355 O O . LYS B 1 44 ? 0.918 0.673 9.695 1 58.38 44 LYS B O 1
ATOM 1360 N N . ASN B 1 45 ? 2.082 -0.146 11.539 1 70.44 45 ASN B N 1
ATOM 1361 C CA . ASN B 1 45 ? 1.784 1.04 12.336 1 70.44 45 ASN B CA 1
ATOM 1362 C C . ASN B 1 45 ? 2.91 2.066 12.258 1 70.44 45 ASN B C 1
ATOM 1364 O O . ASN B 1 45 ? 4.082 1.724 12.445 1 70.44 45 ASN B O 1
ATOM 1368 N N . VAL B 1 46 ? 2.555 3.303 11.773 1 74.06 46 VAL B N 1
ATOM 1369 C CA . VAL B 1 46 ? 3.576 4.344 11.695 1 74.06 46 VAL B CA 1
ATOM 1370 C C . VAL B 1 46 ? 3.199 5.508 12.609 1 74.06 46 VAL B C 1
ATOM 1372 O O . VAL B 1 46 ? 2.086 6.031 12.523 1 74.06 46 VAL B O 1
ATOM 1375 N N . LEU B 1 47 ? 4.102 5.719 13.594 1 86.69 47 LEU B N 1
ATOM 1376 C CA . LEU B 1 47 ? 3.955 6.902 14.43 1 86.69 47 LEU B CA 1
ATOM 1377 C C . LEU B 1 47 ? 4.953 7.98 14.023 1 86.69 47 LEU B C 1
ATOM 1379 O O . LEU B 1 47 ? 6.16 7.738 14 1 86.69 47 LEU B O 1
ATOM 1383 N N . THR B 1 48 ? 4.41 9.18 13.586 1 90.12 48 THR B N 1
ATOM 1384 C CA . THR B 1 48 ? 5.242 10.336 13.289 1 90.12 48 THR B CA 1
ATOM 1385 C C . THR B 1 48 ? 4.996 11.461 14.289 1 90.12 48 THR B C 1
ATOM 1387 O O . THR B 1 48 ? 3.875 11.961 14.406 1 90.12 48 THR B O 1
ATOM 1390 N N . GLU B 1 49 ? 6.02 11.703 15.008 1 93.31 49 GLU B N 1
ATOM 1391 C CA . GLU B 1 49 ? 5.973 12.812 15.953 1 93.31 49 GLU B CA 1
ATOM 1392 C C . GLU B 1 49 ? 6.898 13.945 15.516 1 93.31 49 GLU B C 1
ATOM 1394 O O . GLU B 1 49 ? 8.031 13.703 15.086 1 93.31 49 GLU B O 1
ATOM 1399 N N . PHE B 1 50 ? 6.367 15.203 15.688 1 95.56 50 PHE B N 1
ATOM 1400 C CA . PHE B 1 50 ? 7.176 16.312 15.195 1 95.56 50 PHE B CA 1
ATOM 1401 C C . PHE B 1 50 ? 6.73 17.625 15.82 1 95.56 50 PHE B C 1
ATOM 1403 O O . PHE B 1 50 ? 5.641 17.719 16.391 1 95.56 50 PHE B O 1
ATOM 1410 N N . ASP B 1 51 ? 7.641 18.562 15.719 1 96.25 51 ASP B N 1
ATOM 1411 C CA . ASP B 1 51 ? 7.332 19.969 16.016 1 96.25 51 ASP B CA 1
ATOM 1412 C C . ASP B 1 51 ? 7.234 20.781 14.727 1 96.25 51 ASP B C 1
ATOM 1414 O O . ASP B 1 51 ? 8.07 20.641 13.828 1 96.25 51 ASP B O 1
ATOM 1418 N N . LEU B 1 52 ? 6.191 21.578 14.75 1 96.44 52 LEU B N 1
ATOM 1419 C CA . LEU B 1 52 ? 6.027 22.406 13.562 1 96.44 52 LEU B CA 1
ATOM 1420 C C . LEU B 1 52 ? 7.281 23.234 13.305 1 96.44 52 LEU B C 1
ATOM 1422 O O . LEU B 1 52 ? 7.863 23.812 14.234 1 96.44 52 LEU B O 1
ATOM 1426 N N . GLY B 1 53 ? 7.707 23.219 12.086 1 96.5 53 GLY B N 1
ATOM 1427 C CA . GLY B 1 53 ? 8.797 24.078 11.648 1 96.5 53 GLY B CA 1
ATOM 1428 C C . GLY B 1 53 ? 10.164 23.484 11.891 1 96.5 53 GLY B C 1
ATOM 1429 O O . GLY B 1 53 ? 11.18 24.062 11.508 1 96.5 53 GLY B O 1
ATOM 1430 N N . LYS B 1 54 ? 10.266 22.375 12.531 1 96.56 54 LYS B N 1
ATOM 1431 C CA . LYS B 1 54 ? 11.547 21.75 12.812 1 96.56 54 LYS B CA 1
ATOM 1432 C C . LYS B 1 54 ? 11.781 20.547 11.906 1 96.56 54 LYS B C 1
ATOM 1434 O O . LYS B 1 54 ? 10.914 19.672 11.781 1 96.56 54 LYS B O 1
ATOM 1439 N N . GLU B 1 55 ? 12.891 20.578 11.359 1 96.62 55 GLU B N 1
ATOM 1440 C CA . GLU B 1 55 ? 13.258 19.438 10.516 1 96.62 55 GLU B CA 1
ATOM 1441 C C . GLU B 1 55 ? 13.648 18.234 11.367 1 96.62 55 GLU B C 1
ATOM 1443 O O . GLU B 1 55 ? 14.258 18.375 12.43 1 96.62 55 GLU B O 1
ATOM 1448 N N . PHE B 1 56 ? 13.352 17 10.914 1 94.69 56 PHE B N 1
ATOM 1449 C CA . PHE B 1 56 ? 13.727 15.766 11.594 1 94.69 56 PHE B CA 1
ATOM 1450 C C . PHE B 1 56 ? 13.852 14.617 10.609 1 94.69 56 PHE B C 1
ATOM 1452 O O . PHE B 1 56 ? 13.383 14.703 9.477 1 94.69 56 PHE B O 1
ATOM 1459 N N . GLU B 1 57 ? 14.469 13.594 11.047 1 91.62 57 GLU B N 1
ATOM 1460 C CA . GLU B 1 57 ? 14.586 12.391 10.234 1 91.62 57 GLU B CA 1
ATOM 1461 C C . GLU B 1 57 ? 13.391 11.453 10.461 1 91.62 57 GLU B C 1
ATOM 1463 O O . GLU B 1 57 ? 13.031 11.172 11.602 1 91.62 57 GLU B O 1
ATOM 1468 N N . GLU B 1 58 ? 12.758 11.141 9.328 1 88.75 58 GLU B N 1
ATOM 1469 C CA . GLU B 1 58 ? 11.578 10.266 9.367 1 88.75 58 GLU B CA 1
ATOM 1470 C C . GLU B 1 58 ? 11.844 8.953 8.633 1 88.75 58 GLU B C 1
ATOM 1472 O O . GLU B 1 58 ? 12.477 8.945 7.578 1 88.75 58 GLU B O 1
ATOM 1477 N N . THR B 1 59 ? 11.422 7.938 9.266 1 80.44 59 THR B N 1
ATOM 1478 C CA . THR B 1 59 ? 11.414 6.652 8.586 1 80.44 59 THR B CA 1
ATOM 1479 C C . THR B 1 59 ? 10 6.289 8.125 1 80.44 59 THR B C 1
ATOM 1481 O O . THR B 1 59 ? 9.07 6.23 8.93 1 80.44 59 THR B O 1
ATOM 1484 N N . THR B 1 60 ? 9.828 6.215 6.809 1 73.81 60 THR B N 1
ATOM 1485 C CA . THR B 1 60 ? 8.508 5.898 6.258 1 73.81 60 THR B CA 1
ATOM 1486 C C . THR B 1 60 ? 8.18 4.426 6.461 1 73.81 60 THR B C 1
ATOM 1488 O O . THR B 1 60 ? 9.047 3.633 6.828 1 73.81 60 THR B O 1
ATOM 1491 N N . ALA B 1 61 ? 6.895 4.129 6.336 1 66.19 61 ALA B N 1
ATOM 1492 C CA . ALA B 1 61 ? 6.398 2.77 6.531 1 66.19 61 ALA B CA 1
ATOM 1493 C C . ALA B 1 61 ? 7.117 1.787 5.609 1 66.19 61 ALA B C 1
ATOM 1495 O O . ALA B 1 61 ? 7.281 0.614 5.953 1 66.19 61 ALA B O 1
ATOM 1496 N N . ASP B 1 62 ? 7.586 2.277 4.461 1 62.31 62 ASP B N 1
ATOM 1497 C CA . ASP B 1 62 ? 8.234 1.412 3.486 1 62.31 62 ASP B CA 1
ATOM 1498 C C . ASP B 1 62 ? 9.75 1.42 3.672 1 62.31 62 ASP B C 1
ATOM 1500 O O . ASP B 1 62 ? 10.492 0.923 2.82 1 62.31 62 ASP B O 1
ATOM 1504 N N . GLY B 1 63 ? 10.25 1.983 4.797 1 67.25 63 GLY B N 1
ATOM 1505 C CA . GLY B 1 63 ? 11.633 1.825 5.219 1 67.25 63 GLY B CA 1
ATOM 1506 C C . GLY B 1 63 ? 12.539 2.939 4.73 1 67.25 63 GLY B C 1
ATOM 1507 O O . GLY B 1 63 ? 13.734 2.947 5.023 1 67.25 63 GLY B O 1
ATOM 1508 N N . ARG B 1 64 ? 12.07 3.922 4.039 1 73.06 64 ARG B N 1
ATOM 1509 C CA . ARG B 1 64 ? 12.898 5.047 3.611 1 73.06 64 ARG B CA 1
ATOM 1510 C C . ARG B 1 64 ? 13.172 6 4.77 1 73.06 64 ARG B C 1
ATOM 1512 O O . ARG B 1 64 ? 12.312 6.191 5.633 1 73.06 64 ARG B O 1
ATOM 1519 N N . VAL B 1 65 ? 14.383 6.445 4.766 1 82.69 65 VAL B N 1
ATOM 1520 C CA . VAL B 1 65 ? 14.758 7.477 5.727 1 82.69 65 VAL B CA 1
ATOM 1521 C C . VAL B 1 65 ? 14.883 8.82 5.02 1 82.69 65 VAL B C 1
ATOM 1523 O O . VAL B 1 65 ? 15.68 8.977 4.09 1 82.69 65 VAL B O 1
ATOM 1526 N N . LEU B 1 66 ? 14.078 9.797 5.441 1 88.38 66 LEU B N 1
ATOM 1527 C CA . LEU B 1 66 ? 14.016 11.109 4.816 1 88.38 66 LEU B CA 1
ATOM 1528 C C . LEU B 1 66 ? 14.078 12.219 5.867 1 88.38 66 LEU B C 1
ATOM 1530 O O . LEU B 1 66 ? 13.922 11.953 7.062 1 88.38 66 LEU B O 1
ATOM 1534 N N . LYS B 1 67 ? 14.422 13.406 5.355 1 93.38 67 LYS B N 1
ATOM 1535 C CA . LYS B 1 67 ? 14.273 14.602 6.184 1 93.38 67 LYS B CA 1
ATOM 1536 C C . LYS B 1 67 ? 12.914 15.258 5.949 1 93.38 67 LYS B C 1
ATOM 1538 O O . LYS B 1 67 ? 12.547 15.555 4.812 1 93.38 67 LYS B O 1
ATOM 1543 N N . SER B 1 68 ? 12.195 15.43 7.031 1 94.81 68 SER B N 1
ATOM 1544 C CA . SER B 1 68 ? 10.836 15.945 6.898 1 94.81 68 SER B CA 1
ATOM 1545 C C . SER B 1 68 ? 10.656 17.219 7.715 1 94.81 68 SER B C 1
ATOM 1547 O O . SER B 1 68 ? 11.297 17.406 8.75 1 94.81 68 SER B O 1
ATOM 1549 N N . THR B 1 69 ? 9.945 18.156 7.227 1 97.25 69 THR B N 1
ATOM 1550 C CA . THR B 1 69 ? 9.484 19.344 7.945 1 97.25 69 THR B CA 1
ATOM 1551 C C . THR B 1 69 ? 7.977 19.516 7.801 1 97.25 69 THR B C 1
ATOM 1553 O O . THR B 1 69 ? 7.43 19.328 6.711 1 97.25 69 THR B O 1
ATOM 1556 N N . PHE B 1 70 ? 7.34 19.812 8.93 1 96.62 70 PHE B N 1
ATOM 1557 C CA . PHE B 1 70 ? 5.918 20.125 8.93 1 96.62 70 PHE B CA 1
ATOM 1558 C C . PHE B 1 70 ? 5.691 21.609 9.227 1 96.62 70 PHE B C 1
ATOM 1560 O O . PHE B 1 70 ? 6.316 22.156 10.133 1 96.62 70 PHE B O 1
ATOM 1567 N N . THR B 1 71 ? 4.895 22.172 8.508 1 97.06 71 THR B N 1
ATOM 1568 C CA . THR B 1 71 ? 4.441 23.531 8.789 1 97.06 71 THR B CA 1
ATOM 1569 C C . THR B 1 71 ? 2.916 23.609 8.742 1 97.06 71 THR B C 1
ATOM 1571 O O . THR B 1 71 ? 2.262 22.75 8.141 1 97.06 71 THR B O 1
ATOM 1574 N N . PHE B 1 72 ? 2.305 24.5 9.469 1 95.5 72 PHE B N 1
ATOM 1575 C CA . PHE B 1 72 ? 0.873 24.766 9.461 1 95.5 72 PHE B CA 1
ATOM 1576 C C . PHE B 1 72 ? 0.591 26.172 8.914 1 95.5 72 PHE B C 1
ATOM 1578 O O . PHE B 1 72 ? 0.942 27.172 9.539 1 95.5 72 PHE B O 1
ATOM 1585 N N . GLU B 1 73 ? 0.084 26.141 7.684 1 93.81 73 GLU B N 1
ATOM 1586 C CA . GLU B 1 73 ? -0.166 27.391 6.969 1 93.81 73 GLU B CA 1
ATOM 1587 C C . GLU B 1 73 ? -1.567 27.406 6.367 1 93.81 73 GLU B C 1
ATOM 1589 O O . GLU B 1 73 ? -1.973 26.453 5.695 1 93.81 73 GLU B O 1
ATOM 1594 N N . ASP B 1 74 ? -2.332 28.516 6.641 1 94 74 ASP B N 1
ATOM 1595 C CA . ASP B 1 74 ? -3.648 28.734 6.047 1 94 74 ASP B CA 1
ATOM 1596 C C . ASP B 1 74 ? -4.57 27.531 6.305 1 94 74 ASP B C 1
ATOM 1598 O O . ASP B 1 74 ? -5.238 27.062 5.387 1 94 74 ASP B O 1
ATOM 1602 N N . GLY B 1 75 ? -4.473 27 7.492 1 93.88 75 GLY B N 1
ATOM 1603 C CA . GLY B 1 75 ? -5.359 25.922 7.902 1 93.88 75 GLY B CA 1
ATOM 1604 C C . GLY B 1 75 ? -4.938 24.578 7.359 1 93.88 75 GLY B C 1
ATOM 1605 O O . GLY B 1 75 ? -5.707 23.609 7.414 1 93.88 75 GLY B O 1
ATOM 1606 N N . LYS B 1 76 ? -3.752 24.562 6.848 1 96.69 76 LYS B N 1
ATOM 1607 C CA . LYS B 1 76 ? -3.281 23.312 6.254 1 96.69 76 LYS B CA 1
ATOM 1608 C C . LYS B 1 76 ? -1.983 22.859 6.906 1 96.69 76 LYS B C 1
ATOM 1610 O O . LYS B 1 76 ? -1.101 23.672 7.191 1 96.69 76 LYS B O 1
ATOM 1615 N N . LEU B 1 77 ? -1.935 21.594 7.234 1 97.12 77 LEU B N 1
ATOM 1616 C CA . LEU B 1 77 ? -0.683 20.969 7.648 1 97.12 77 LEU B CA 1
ATOM 1617 C C . LEU B 1 77 ? 0.121 20.516 6.438 1 97.12 77 LEU B C 1
ATOM 1619 O O . LEU B 1 77 ? -0.322 19.641 5.688 1 97.12 77 LEU B O 1
ATOM 1623 N N . ILE B 1 78 ? 1.284 21.141 6.242 1 97.62 78 ILE B N 1
ATOM 1624 C CA . ILE B 1 78 ? 2.113 20.859 5.078 1 97.62 78 ILE B CA 1
ATOM 1625 C C . ILE B 1 78 ? 3.363 20.094 5.512 1 97.62 78 ILE B C 1
ATOM 1627 O O . ILE B 1 78 ? 4.059 20.5 6.445 1 97.62 78 ILE B O 1
ATOM 1631 N N . GLN B 1 79 ? 3.564 19.016 4.891 1 96.44 79 GLN B N 1
ATOM 1632 C CA . GLN B 1 79 ? 4.762 18.203 5.109 1 96.44 79 GLN B CA 1
ATOM 1633 C C . GLN B 1 79 ? 5.645 18.172 3.865 1 96.44 79 GLN B C 1
ATOM 1635 O O . GLN B 1 79 ? 5.168 17.891 2.766 1 96.44 79 GLN B O 1
ATOM 1640 N N . VAL B 1 80 ? 6.859 18.531 4.02 1 95.56 80 VAL B N 1
ATOM 1641 C CA . VAL B 1 80 ? 7.848 18.406 2.955 1 95.56 80 VAL B CA 1
ATOM 1642 C C . VAL B 1 80 ? 8.914 17.391 3.35 1 95.56 80 VAL B C 1
ATOM 1644 O O . VAL B 1 80 ? 9.531 17.516 4.406 1 95.56 80 VAL B O 1
ATOM 1647 N N . GLN B 1 81 ? 8.945 16.344 2.52 1 93.06 81 GLN B N 1
ATOM 1648 C CA . GLN B 1 81 ? 9.945 15.289 2.701 1 93.06 81 GLN B CA 1
ATOM 1649 C C . GLN B 1 81 ? 11.047 15.398 1.654 1 93.06 81 GLN B C 1
ATOM 1651 O O . GLN B 1 81 ? 10.773 15.375 0.452 1 93.06 81 GLN B O 1
ATOM 1656 N N . LYS B 1 82 ? 12.234 15.461 2.154 1 92.12 82 LYS B N 1
ATOM 1657 C CA . LYS B 1 82 ? 13.375 15.578 1.254 1 92.12 82 LYS B CA 1
ATOM 1658 C C . LYS B 1 82 ? 14.242 14.32 1.308 1 92.12 82 LYS B C 1
ATOM 1660 O O . LYS B 1 82 ? 14.562 13.82 2.391 1 92.12 82 LYS B O 1
ATOM 1665 N N . LYS B 1 83 ? 14.547 13.867 0.187 1 86.56 83 LYS B N 1
ATOM 1666 C CA . LYS B 1 83 ? 15.367 12.664 0.089 1 86.56 83 LYS B CA 1
ATOM 1667 C C . LYS B 1 83 ? 16.75 12.906 0.679 1 86.56 83 LYS B C 1
ATOM 1669 O O . LYS B 1 83 ? 17.312 14 0.57 1 86.56 83 LYS B O 1
ATOM 1674 N N . ILE B 1 84 ? 17.25 11.859 1.307 1 83.88 84 ILE B N 1
ATOM 1675 C CA . ILE B 1 84 ? 18.609 11.867 1.824 1 83.88 84 ILE B CA 1
ATOM 1676 C C . ILE B 1 84 ? 19.516 11.039 0.91 1 83.88 84 ILE B C 1
ATOM 1678 O O . ILE B 1 84 ? 20.672 11.391 0.699 1 83.88 84 ILE B O 1
ATOM 1682 N N . LYS B 1 85 ? 18.953 9.938 0.395 1 80.69 85 LYS B N 1
ATOM 1683 C CA . LYS B 1 85 ? 19.719 9.047 -0.467 1 80.69 85 LYS B CA 1
ATOM 1684 C C . LYS B 1 85 ? 19.297 9.195 -1.927 1 80.69 85 LYS B C 1
ATOM 1686 O O . LYS B 1 85 ? 18.141 9.453 -2.223 1 80.69 85 LYS B O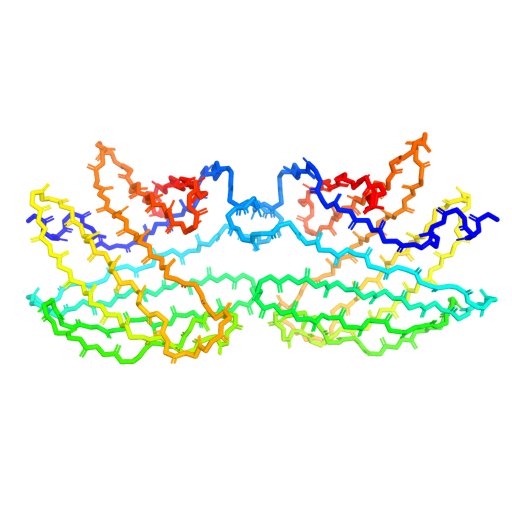 1
ATOM 1691 N N . ASP B 1 86 ? 20.312 8.828 -2.734 1 76.94 86 ASP B N 1
ATOM 1692 C CA . ASP B 1 86 ? 20.016 8.828 -4.164 1 76.94 86 ASP B CA 1
ATOM 1693 C C . ASP B 1 86 ? 18.969 7.777 -4.512 1 76.94 86 ASP B C 1
ATOM 1695 O O . ASP B 1 86 ? 18.984 6.676 -3.955 1 76.94 86 ASP B O 1
ATOM 1699 N N . GLY B 1 87 ? 18.062 8.141 -5.316 1 72.19 87 GLY B N 1
ATOM 1700 C CA . GLY B 1 87 ? 17.031 7.203 -5.719 1 72.19 87 GLY B CA 1
ATOM 1701 C C . GLY B 1 87 ? 15.703 7.445 -5.02 1 72.19 87 GLY B C 1
ATOM 1702 O O . GLY B 1 87 ? 14.648 7.055 -5.527 1 72.19 87 GLY B O 1
ATOM 1703 N N . ASP B 1 88 ? 15.938 7.969 -3.703 1 74.94 88 ASP B N 1
ATOM 1704 C CA . ASP B 1 88 ? 14.695 8.344 -3.043 1 74.94 88 ASP B CA 1
ATOM 1705 C C . ASP B 1 88 ? 14.078 9.578 -3.697 1 74.94 88 ASP B C 1
ATOM 1707 O O . ASP B 1 88 ? 14.719 10.234 -4.523 1 74.94 88 ASP B O 1
ATOM 1711 N N . LYS B 1 89 ? 12.836 9.789 -3.49 1 79.88 89 LYS B N 1
ATOM 1712 C CA . LYS B 1 89 ? 12.133 10.922 -4.094 1 79.88 89 LYS B CA 1
ATOM 1713 C C . LYS B 1 89 ? 11.578 11.859 -3.025 1 79.88 89 LYS B C 1
ATOM 1715 O O . LYS B 1 89 ? 11.141 11.406 -1.966 1 79.88 89 LYS B O 1
ATOM 1720 N N . ASP B 1 90 ? 11.602 13.055 -3.385 1 87.44 90 ASP B N 1
ATOM 1721 C CA . ASP B 1 90 ? 10.945 14.039 -2.531 1 87.44 90 ASP B CA 1
ATOM 1722 C C . ASP B 1 90 ? 9.422 13.883 -2.58 1 87.44 90 ASP B C 1
ATOM 1724 O O . ASP B 1 90 ? 8.875 13.453 -3.596 1 87.44 90 ASP B O 1
ATOM 1728 N N . SER B 1 91 ? 8.836 14.133 -1.488 1 90 91 SER B N 1
ATOM 1729 C CA . SER B 1 91 ? 7.375 14.102 -1.447 1 90 91 SER B CA 1
ATOM 1730 C C . SER B 1 91 ? 6.816 15.32 -0.727 1 90 91 SER B C 1
ATOM 1732 O O . SER B 1 91 ? 7.516 15.961 0.061 1 90 91 SER B O 1
ATOM 1734 N N . ARG B 1 92 ? 5.676 15.68 -1.098 1 94 92 ARG B N 1
ATOM 1735 C CA . ARG B 1 92 ? 4.922 16.734 -0.435 1 94 92 ARG B CA 1
ATOM 1736 C C . ARG B 1 92 ? 3.52 16.266 -0.068 1 94 92 ARG B C 1
ATOM 1738 O O . ARG B 1 92 ? 2.83 15.656 -0.887 1 94 92 ARG B O 1
ATOM 1745 N N . PHE B 1 93 ? 3.141 16.531 1.187 1 94.75 93 PHE B N 1
ATOM 1746 C CA . PHE B 1 93 ? 1.805 16.203 1.672 1 94.75 93 PHE B CA 1
ATOM 1747 C C . PHE B 1 93 ? 1.093 17.453 2.18 1 94.75 93 PHE B C 1
ATOM 1749 O O . PHE B 1 93 ? 1.702 18.297 2.846 1 94.75 93 PHE B O 1
ATOM 1756 N N . VAL B 1 94 ? -0.091 17.609 1.847 1 97.06 94 VAL B N 1
ATOM 1757 C CA . VAL B 1 94 ? -0.942 18.672 2.375 1 97.06 94 VAL B CA 1
ATOM 1758 C C . VAL B 1 94 ? -2.191 18.062 3.008 1 97.06 94 VAL B C 1
ATOM 1760 O O . VAL B 1 94 ? -2.947 17.344 2.344 1 97.06 94 VAL B O 1
ATOM 1763 N N . ARG B 1 95 ? -2.432 18.312 4.242 1 96.75 95 ARG B N 1
ATOM 1764 C CA . ARG B 1 95 ? -3.611 17.844 4.961 1 96.75 95 ARG B CA 1
ATOM 1765 C C . ARG B 1 95 ? -4.496 19.016 5.383 1 96.75 95 ARG B C 1
ATOM 1767 O O . ARG B 1 95 ? -4.004 20.016 5.891 1 96.75 95 ARG B O 1
ATOM 1774 N N . TYR B 1 96 ? -5.715 18.906 5.176 1 97.38 96 TYR B N 1
ATOM 1775 C CA . TYR B 1 96 ? -6.637 19.969 5.578 1 97.38 96 TYR B CA 1
ATOM 1776 C C . TYR B 1 96 ? -8.039 19.406 5.801 1 97.38 96 TYR B C 1
ATOM 1778 O O . TYR B 1 96 ? -8.359 18.312 5.34 1 97.38 96 TYR B O 1
ATOM 1786 N N . ILE B 1 97 ? -8.859 20.219 6.555 1 96.19 97 ILE B N 1
ATOM 1787 C CA . ILE B 1 97 ? -10.234 19.844 6.867 1 96.19 97 ILE B CA 1
ATOM 1788 C C . ILE B 1 97 ? -11.195 20.547 5.906 1 96.19 97 ILE B C 1
ATOM 1790 O O . ILE B 1 97 ? -11.094 21.75 5.688 1 96.19 97 ILE B O 1
ATOM 1794 N N . GLU B 1 98 ? -11.969 19.859 5.273 1 94.38 98 GLU B N 1
ATOM 1795 C CA . GLU B 1 98 ? -13.086 20.344 4.465 1 94.38 98 GLU B CA 1
ATOM 1796 C C . GLU B 1 98 ? -14.414 19.75 4.934 1 94.38 98 GLU B C 1
ATOM 1798 O O . GLU B 1 98 ? -14.688 18.562 4.691 1 94.38 98 GLU B O 1
ATOM 1803 N N . GLY B 1 99 ? -15.273 20.656 5.562 1 91.75 99 GLY B N 1
ATOM 1804 C CA . GLY B 1 99 ? -16.453 20.109 6.223 1 91.75 99 GLY B CA 1
ATOM 1805 C C . GLY B 1 99 ? -16.109 19.156 7.352 1 91.75 99 GLY B C 1
ATOM 1806 O O . GLY B 1 99 ? -15.414 19.531 8.297 1 91.75 99 GLY B O 1
ATOM 1807 N N . ASP B 1 100 ? -16.547 17.891 7.293 1 92.62 100 ASP B N 1
ATOM 1808 C CA . ASP B 1 100 ? -16.281 16.922 8.352 1 92.62 100 ASP B CA 1
ATOM 1809 C C . ASP B 1 100 ? -15.273 15.875 7.895 1 92.62 100 ASP B C 1
ATOM 1811 O O . ASP B 1 100 ? -15.188 14.789 8.477 1 92.62 100 ASP B O 1
ATOM 1815 N N . LYS B 1 101 ? -14.547 16.297 6.898 1 95.69 101 LYS B N 1
ATOM 1816 C CA . LYS B 1 101 ? -13.602 15.328 6.34 1 95.69 101 LYS B CA 1
ATOM 1817 C C . LYS B 1 101 ? -12.172 15.844 6.445 1 95.69 101 LYS B C 1
ATOM 1819 O O . LYS B 1 101 ? -11.93 17.047 6.391 1 95.69 101 LYS B O 1
ATOM 1824 N N . LEU B 1 102 ? -11.281 14.938 6.641 1 96.12 102 LEU B N 1
ATOM 1825 C CA . LEU B 1 102 ? -9.859 15.203 6.496 1 96.12 102 LEU B CA 1
ATOM 1826 C C . LEU B 1 102 ? -9.375 14.836 5.098 1 96.12 102 LEU B C 1
ATOM 1828 O O . LEU B 1 102 ? -9.57 13.703 4.648 1 96.12 102 LEU B O 1
ATOM 1832 N N . ILE B 1 103 ? -8.805 15.812 4.406 1 96.5 103 ILE B N 1
ATOM 1833 C CA . ILE B 1 103 ? -8.266 15.594 3.068 1 96.5 103 ILE B CA 1
ATOM 1834 C C . ILE B 1 103 ? -6.738 15.578 3.125 1 96.5 103 ILE B C 1
ATOM 1836 O O . ILE B 1 103 ? -6.125 16.406 3.805 1 96.5 103 ILE B O 1
ATOM 1840 N N . MET B 1 104 ? -6.133 14.609 2.406 1 94.69 104 MET B N 1
ATOM 1841 C CA . MET B 1 104 ? -4.684 14.555 2.248 1 94.69 104 MET B CA 1
ATOM 1842 C C . MET B 1 104 ? -4.297 14.492 0.774 1 94.69 104 MET B C 1
ATOM 1844 O O . MET B 1 104 ? -4.699 13.57 0.061 1 94.69 104 MET B O 1
ATOM 1848 N N . GLU B 1 105 ? -3.568 15.516 0.382 1 95.5 105 GLU B N 1
ATOM 1849 C CA . GLU B 1 105 ? -3.008 15.516 -0.966 1 95.5 105 GLU B CA 1
ATOM 1850 C C . GLU B 1 105 ? -1.515 15.203 -0.942 1 95.5 105 GLU B C 1
ATOM 1852 O O . GLU B 1 105 ? -0.773 15.75 -0.125 1 95.5 105 GLU B O 1
ATOM 1857 N N . MET B 1 106 ? -1.116 14.289 -1.854 1 92 106 MET B N 1
ATOM 1858 C CA . MET B 1 106 ? 0.273 13.844 -1.937 1 92 106 MET B CA 1
ATOM 1859 C C . MET B 1 106 ? 0.84 14.094 -3.33 1 92 106 MET B C 1
ATOM 1861 O O . MET B 1 106 ? 0.121 13.992 -4.324 1 92 106 MET B O 1
ATOM 1865 N N . GLU B 1 107 ? 2.064 14.445 -3.346 1 91.19 107 GLU B N 1
ATOM 1866 C CA . GLU B 1 107 ? 2.73 14.648 -4.629 1 91.19 107 GLU B CA 1
ATOM 1867 C C . GLU B 1 107 ? 4.191 14.211 -4.566 1 91.19 107 GLU B C 1
ATOM 1869 O O . GLU B 1 107 ? 4.895 14.516 -3.602 1 91.19 107 GLU B O 1
ATOM 1874 N N . SER B 1 108 ? 4.574 13.438 -5.52 1 85.88 108 SER B N 1
ATOM 1875 C CA . SER B 1 108 ? 5.969 13.047 -5.707 1 85.88 108 SER B CA 1
ATOM 1876 C C . SER B 1 108 ? 6.293 12.852 -7.184 1 85.88 108 SER B C 1
ATOM 1878 O O . SER B 1 108 ? 5.57 12.148 -7.895 1 85.88 108 SER B O 1
ATOM 1880 N N . GLU B 1 109 ? 7.383 13.5 -7.668 1 84.31 109 GLU B N 1
ATOM 1881 C CA . GLU B 1 109 ? 7.844 13.375 -9.047 1 84.31 109 GLU B CA 1
ATOM 1882 C C . GLU B 1 109 ? 6.707 13.625 -10.031 1 84.31 109 GLU B C 1
ATOM 1884 O O . GLU B 1 109 ? 6.555 12.891 -11.008 1 84.31 109 GLU B O 1
ATOM 1889 N N . GLY B 1 110 ? 5.855 14.539 -9.758 1 86.75 110 GLY B N 1
ATOM 1890 C CA . GLY B 1 110 ? 4.793 14.945 -10.664 1 86.75 110 GLY B CA 1
ATOM 1891 C C . GLY B 1 110 ? 3.537 14.102 -10.523 1 86.75 110 GLY B C 1
ATOM 1892 O O . GLY B 1 110 ? 2.512 14.406 -11.133 1 86.75 110 GLY B O 1
ATOM 1893 N N . VAL B 1 111 ? 3.6 13.07 -9.781 1 82.88 111 VAL B N 1
ATOM 1894 C CA . VAL B 1 111 ? 2.428 12.234 -9.57 1 82.88 111 VAL B CA 1
ATOM 1895 C C . VAL B 1 111 ? 1.663 12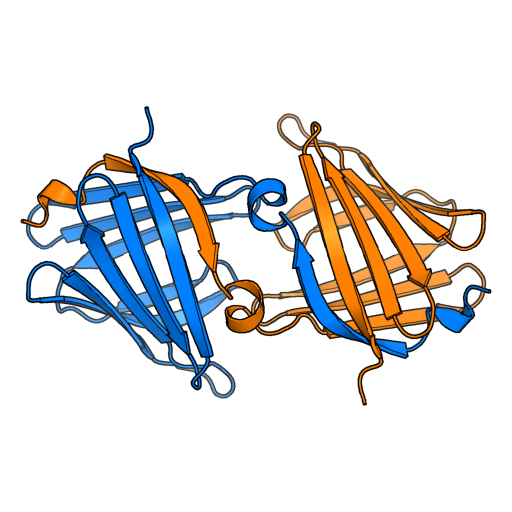.711 -8.336 1 82.88 111 VAL B C 1
ATOM 1897 O O . VAL B 1 111 ? 2.256 12.93 -7.277 1 82.88 111 VAL B O 1
ATOM 1900 N N . LYS B 1 112 ? 0.432 12.898 -8.508 1 90.25 112 LYS B N 1
ATOM 1901 C CA . LYS B 1 112 ? -0.401 13.383 -7.41 1 90.25 112 LYS B CA 1
ATOM 1902 C C . LYS B 1 112 ? -1.43 12.336 -6.996 1 90.25 112 LYS B C 1
ATOM 1904 O O . LYS B 1 112 ? -1.893 11.547 -7.824 1 90.25 112 LYS B O 1
ATOM 1909 N N . ALA B 1 113 ? -1.718 12.328 -5.777 1 86.38 113 ALA B N 1
ATOM 1910 C CA . ALA B 1 113 ? -2.758 11.453 -5.234 1 86.38 113 ALA B CA 1
ATOM 1911 C C . ALA B 1 113 ? -3.545 12.164 -4.137 1 86.38 113 ALA B C 1
ATOM 1913 O O . ALA B 1 113 ? -3.105 13.188 -3.607 1 86.38 113 ALA B O 1
ATOM 1914 N N . LYS B 1 114 ? -4.711 11.703 -3.869 1 91.06 114 LYS B N 1
ATOM 1915 C CA . LYS B 1 114 ? -5.582 12.312 -2.867 1 91.06 114 LYS B CA 1
ATOM 1916 C C . LYS B 1 114 ? -6.297 11.25 -2.041 1 91.06 114 LYS B C 1
ATOM 1918 O O . LYS B 1 114 ? -6.797 10.266 -2.588 1 91.06 114 LYS B O 1
ATOM 1923 N N . ARG B 1 115 ? -6.277 11.383 -0.784 1 87.19 115 ARG B N 1
ATOM 1924 C CA . ARG B 1 115 ? -7.023 10.531 0.142 1 87.19 115 ARG B CA 1
ATOM 1925 C C . ARG B 1 115 ? -8 11.359 0.972 1 87.19 115 ARG B C 1
ATOM 1927 O O . ARG B 1 115 ? -7.691 12.484 1.367 1 87.19 115 ARG B O 1
ATOM 1934 N N . VAL B 1 116 ? -9.203 10.844 1.219 1 91.69 116 VAL B N 1
ATOM 1935 C CA . VAL B 1 116 ? -10.242 11.492 2.01 1 91.69 116 VAL B CA 1
ATOM 1936 C C . VAL B 1 116 ? -10.602 10.617 3.209 1 91.69 116 VAL B C 1
ATOM 1938 O O . VAL B 1 116 ? -10.805 9.406 3.064 1 91.69 116 VAL B O 1
ATOM 1941 N N . TYR B 1 117 ? -10.641 11.219 4.348 1 92.12 117 TYR B N 1
ATOM 1942 C CA . TYR B 1 117 ? -10.953 10.531 5.59 1 92.12 117 TYR B CA 1
ATOM 1943 C C . TYR B 1 117 ? -12.211 11.109 6.234 1 92.12 117 TYR B C 1
ATOM 1945 O O . TYR B 1 117 ? -12.523 12.281 6.047 1 92.12 117 TYR B O 1
ATOM 1953 N N . GLU B 1 118 ? -12.867 10.289 6.922 1 93.31 118 GLU B N 1
ATOM 1954 C CA . GLU B 1 118 ? -13.961 10.734 7.781 1 93.31 118 GLU B CA 1
ATOM 1955 C C . GLU B 1 118 ? -13.68 10.391 9.242 1 93.31 118 GLU B C 1
ATOM 1957 O O . GLU B 1 118 ? -12.93 9.461 9.539 1 93.31 118 GLU B O 1
ATOM 1962 N N . ARG B 1 119 ? -14.242 11.234 10.117 1 93.06 119 ARG B N 1
ATOM 1963 C CA . ARG B 1 119 ? -14.047 10.984 11.547 1 93.06 119 ARG B CA 1
ATOM 1964 C C . ARG B 1 119 ? -14.484 9.578 11.922 1 93.06 119 ARG B C 1
ATOM 1966 O O . ARG B 1 119 ? -15.516 9.094 11.453 1 93.06 119 ARG B O 1
ATOM 1973 N N . ALA B 1 120 ? -13.602 8.922 12.672 1 86.44 120 ALA B N 1
ATOM 1974 C CA . ALA B 1 120 ? -13.93 7.574 13.133 1 86.44 120 ALA B CA 1
ATOM 1975 C C . ALA B 1 120 ? -15.055 7.609 14.164 1 86.44 120 ALA B C 1
ATOM 1977 O O . ALA B 1 120 ? -15.102 8.5 15.008 1 86.44 120 ALA B O 1
ATOM 1978 N N . GLN B 1 121 ? -16.25 7.027 13.805 1 70.44 121 GLN B N 1
ATOM 1979 C CA . GLN B 1 121 ? -17.359 6.992 14.742 1 70.44 121 GLN B CA 1
ATOM 1980 C C . GLN B 1 121 ? -17.031 6.156 15.969 1 70.44 121 GLN B C 1
ATOM 1982 O O . GLN B 1 121 ? -16.219 5.238 15.898 1 70.44 121 GLN B O 1
#

Nearest PDB structures (foldseek):
  1g7n-assembly1_A  TM=7.825E-01  e=4.583E-10  Mus musculus
  3akn-assembly1_A  TM=9.086E-01  e=9.942E-09  Rattus norvegicus
  6c1z-assembly1_A  TM=7.897E-01  e=4.034E-09  Caenorhabditis elegans
  1dc9-assembly1_A  TM=8.972E-01  e=3.552E-08  Rattus norvegicus
  4a60-assembly1_A  TM=7.638E-01  e=1.367E-08  Homo sapiens

Sequence (242 aa):
MAQQFVGKWNLIESDNFDAYMKQPLLEISVEGDHWKLHSQSTFKNVLTEFDLGKEFEETTADGRVLKSTFTFEDGKLIQVQKKIKDGDKDSRFVRYIEGDKLIMEMESEGVKAKRVYERAQMAQQFVGKWNLIESDNFDAYMKQPLL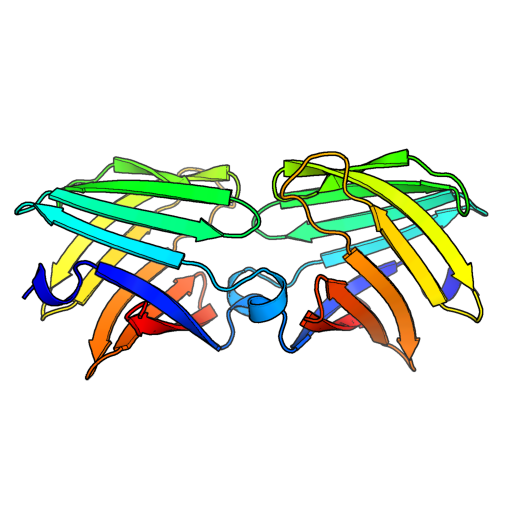EISVEGDHWKLHSQSTFKNVLTEFDLGKEFEETTADGRVLKSTFTFEDGKLIQVQKKIKDGDKDSRFVRYIEGDKLIMEMESEGVKAKRVYERAQ

pLDDT: mean 86.6, std 10.71, range [54.41, 97.62]

Foldseek 3Di:
DVCVVDDDDDDDDDDCVCVVQPPWDWDWDDDPQWIWTWTDTNQDTDIDIDGAPDWDWDQDPVGAIWIWHWHQDPQKIKIWTDHPDPPDWIKIWIWHDDPQKIKIWMDTPHDIDIDIGGDDD/DVCVVDDDDDDDDDDCVCVVQPPWDWDWDDDPQWIWTWTDTNQDTDIDIDGAPDWDWDQDPVGAIWIWHWHQDPQKIKIWTHHDDPPDWIKIWIWHDDPQKIKIWMDTPHDIDIDIGGDDD

InterPro domains:
  IPR000463 Cytosolic fatty-acid binding [PR00178] (5-27)
  IPR000463 Cytosolic fatty-acid binding [PR00178] (49-65)
  IPR000463 Cytosolic fatty-acid binding [PR00178] (99-119)
  IPR000566 Lipocalin/cytosolic fatty-acid binding domain [PF00061] (24-119)
  IPR012674 Calycin [G3DSA:2.40.128.20] (1-120)
  IPR012674 Calycin [SSF50814] (2-119)
  IPR031259 Intracellular lipid binding protein [PTHR11955] (1-119)

Organism: Bursaphelenchus xylophilus (NCBI:txid6326)

Secondary structure (DSSP, 8-state):
-GGGG-EEEEEEEEESHHHHT---EEEEEEETTEEEEEEE-SS-EEEEEEETT--EEEE-TTS-EEEEEEEEETTEEEEEEEE-STT---EEEEEEEETTEEEEEEEETTEEEEEEEEE--/-GGGG-EEEEEEEEESHHHHT---EEEEEEETTEEEEEEE-SS-EEEEEEETT--EEEE-TTS-EEEEEEEEETTEEEEEEEE-STT---EEEEEEEETTEEEEEEEETTEEEEEEEEE--

Solvent-accessible surface area (backbone atoms only — not comparable to full-atom values): 12640 Å² total; per-residue (Å²): 114,74,64,78,61,48,44,46,28,32,51,74,44,76,42,52,46,61,61,53,51,38,52,40,36,38,33,32,46,70,57,87,58,36,37,37,42,38,36,38,39,77,44,49,75,39,79,49,74,49,40,60,73,43,74,44,80,40,69,47,91,51,68,48,63,28,40,33,33,34,39,78,55,96,76,24,45,34,34,43,34,39,52,72,49,91,87,56,68,45,37,38,37,40,33,36,71,59,90,78,26,44,36,37,38,38,37,41,92,87,33,55,25,40,35,35,23,33,65,54,128,116,75,64,78,60,46,44,46,28,32,50,73,44,76,41,51,46,60,62,52,50,40,52,41,36,37,33,32,46,71,56,87,56,36,38,35,41,37,36,36,38,77,45,49,76,40,78,49,74,48,40,60,71,44,73,45,82,41,69,47,91,49,69,47,63,27,40,32,33,35,41,77,55,95,76,25,45,36,36,45,35,38,51,73,49,89,88,56,68,45,37,38,38,40,34,36,71,59,91,76,25,45,37,36,39,38,37,41,93,88,33,56,25,39,36,35,23,33,64,55,128